Protein AF-A0AA89C3D1-F1 (afdb_monomer_lite)

Secondary structure (DSSP, 8-state):
-------------------------TT-HHHHHHHHHHHHHHHHHHHHHHHHHTS--PPEEEEET-SS--STTEEEEEEEEEEE--TT-TTS-SS-EEEESSPPPPTT-----STTS---EE-EE-SSSS-TT-TTEE-EEEEEEESS-S-----TT-SSPPTTPPP---EEEE---TT-SS----EEEETT-

Sequence (193 aa):
MSVVFLIILLVHEAATESRKEKRLLLNDPGYYESRISHLESLTRQLQLQQSVQRQNSGATFVHWGSASCSNQTAETVYSGFAAGGWYNYAGSGTNYLCLPRDPLFGNGSYAVSGSYVNYLYGVEYETNFFGDKSQDEDAPCAVCQSTAGASILMIPGRNACYKGWTEQYKGYLASSYYSQTAQNEYVCVEEKA

Foldseek 3Di:
DDDDDDDDDDDDPPPPPPPPPPPPPPPPVVVVVVVVVVVVVVVVVVVVVVVVLPPLLFAKDKAWQDQFQPDPQKHFPAKAFKKWADLQDQPTDQEIDGDGPDDDDDPPDDDDDDDPDGDMGFDAPCDCQLHVPRHRDTIMMTMIGGNPDNDDDDDPPDPDDDPPDDDSAAADWDDDDPPGNHHHDTDGHGNND

InterPro domains:
  IPR051077 Calcium-dependent Lectin [PTHR24024] (79-192)

Structure (mmCIF, N/CA/C/O backbone):
data_AF-A0AA89C3D1-F1
#
_entry.id   AF-A0AA89C3D1-F1
#
loop_
_atom_site.group_PDB
_atom_site.id
_atom_site.type_symbol
_atom_site.label_atom_id
_atom_site.label_alt_id
_atom_site.label_comp_id
_atom_site.label_asym_id
_atom_site.label_entity_id
_atom_site.label_seq_id
_atom_site.pdbx_PDB_ins_code
_atom_site.Cartn_x
_atom_site.Cartn_y
_atom_site.Cartn_z
_atom_site.occupancy
_atom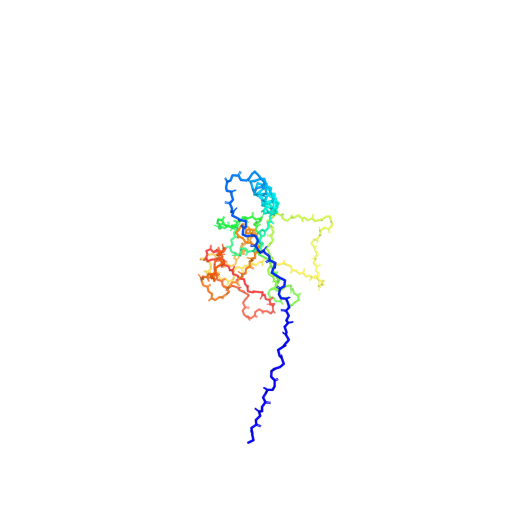_site.B_iso_or_equiv
_atom_site.auth_seq_id
_atom_site.auth_comp_id
_atom_site.auth_asym_id
_atom_site.auth_atom_id
_atom_site.pdbx_PDB_model_num
ATOM 1 N N . MET A 1 1 ? 26.719 -42.542 64.933 1.00 42.78 1 MET A N 1
ATOM 2 C CA . MET A 1 1 ? 27.050 -41.190 65.428 1.00 42.78 1 MET A CA 1
ATOM 3 C C . MET A 1 1 ? 25.736 -40.469 65.662 1.00 42.78 1 MET A C 1
ATOM 5 O O . MET A 1 1 ? 25.054 -40.144 64.701 1.00 42.78 1 MET A O 1
ATOM 9 N N . SER A 1 2 ? 25.329 -40.359 66.924 1.00 35.59 2 SER A N 1
ATOM 10 C CA . SER A 1 2 ? 24.097 -39.680 67.335 1.00 35.59 2 SER A CA 1
ATOM 11 C C . SER A 1 2 ? 24.339 -38.176 67.347 1.00 35.59 2 SER A C 1
ATOM 13 O O . SER A 1 2 ? 25.270 -37.721 68.008 1.00 35.59 2 SER A O 1
ATOM 15 N N . VAL A 1 3 ? 23.524 -37.411 66.623 1.00 40.84 3 VAL A N 1
ATOM 16 C CA . VAL A 1 3 ? 23.552 -35.945 66.668 1.00 40.84 3 VAL A CA 1
ATOM 17 C C . VAL A 1 3 ? 22.350 -35.490 67.485 1.00 40.84 3 VAL A C 1
ATOM 19 O O . VAL A 1 3 ? 21.204 -35.666 67.080 1.00 40.84 3 VAL A O 1
ATOM 22 N N . VAL A 1 4 ? 22.630 -34.961 68.674 1.00 43.03 4 VAL A N 1
ATOM 23 C CA . VAL A 1 4 ? 21.656 -34.330 69.567 1.00 43.03 4 VAL A CA 1
ATOM 24 C C . VAL A 1 4 ? 21.500 -32.880 69.118 1.00 43.03 4 VAL A C 1
ATOM 26 O O . VAL A 1 4 ? 22.458 -32.113 69.184 1.00 43.03 4 VAL A O 1
ATOM 29 N N . PHE A 1 5 ? 20.310 -32.493 68.663 1.00 39.69 5 PHE A N 1
ATOM 30 C CA . PHE A 1 5 ? 19.977 -31.086 68.446 1.00 39.69 5 PHE A CA 1
ATOM 31 C C . PHE A 1 5 ? 19.452 -30.493 69.758 1.00 39.69 5 PHE A C 1
ATOM 33 O O . PHE A 1 5 ? 18.362 -30.837 70.210 1.00 39.69 5 PHE A O 1
ATOM 40 N N . LEU A 1 6 ? 20.236 -29.606 70.380 1.00 40.69 6 LEU A N 1
ATOM 41 C CA . LEU A 1 6 ? 19.748 -28.726 71.442 1.00 40.69 6 LEU A CA 1
ATOM 42 C C . LEU A 1 6 ? 18.800 -27.690 70.820 1.00 40.69 6 LEU A C 1
ATOM 44 O O . LEU A 1 6 ? 19.240 -26.809 70.084 1.00 40.69 6 LEU A O 1
ATOM 48 N N . ILE A 1 7 ? 17.508 -27.780 71.131 1.00 46.81 7 ILE A N 1
ATOM 49 C CA . ILE A 1 7 ? 16.537 -26.724 70.832 1.00 46.81 7 ILE A CA 1
ATOM 50 C C . ILE A 1 7 ? 16.535 -25.757 72.018 1.00 46.81 7 ILE A C 1
ATOM 52 O O . ILE A 1 7 ? 16.029 -26.074 73.093 1.00 46.81 7 ILE A O 1
ATOM 56 N N . ILE A 1 8 ? 17.123 -24.576 71.827 1.00 52.06 8 ILE A N 1
ATOM 57 C CA . ILE A 1 8 ? 16.995 -23.451 72.756 1.00 52.06 8 ILE A CA 1
ATOM 58 C C . ILE A 1 8 ? 15.616 -22.825 72.512 1.00 52.06 8 ILE A C 1
ATOM 60 O O . ILE A 1 8 ? 15.374 -22.234 71.461 1.00 52.06 8 ILE A O 1
ATOM 64 N N . LEU A 1 9 ? 14.701 -22.977 73.470 1.00 39.62 9 LEU A N 1
ATOM 65 C CA . LEU A 1 9 ? 13.410 -22.288 73.469 1.00 39.62 9 LEU A CA 1
ATOM 66 C C . LEU A 1 9 ? 13.633 -20.801 73.783 1.00 39.62 9 LEU A C 1
ATOM 68 O O . LEU A 1 9 ? 13.768 -20.417 74.942 1.00 39.62 9 LEU A O 1
ATOM 72 N N . LEU A 1 10 ? 13.669 -19.963 72.747 1.00 45.62 10 LEU A N 1
ATOM 73 C CA . LEU A 1 10 ? 13.503 -18.517 72.890 1.00 45.62 10 LEU A CA 1
ATOM 74 C C . LEU A 1 10 ? 12.003 -18.216 72.966 1.00 45.62 10 LEU A C 1
ATOM 76 O O . LEU A 1 10 ? 11.289 -18.305 71.969 1.00 45.62 10 LEU A O 1
ATOM 80 N N . VAL A 1 11 ? 11.525 -17.872 74.161 1.00 46.88 11 VAL A N 1
ATOM 81 C CA . VAL A 1 11 ? 10.176 -17.335 74.361 1.00 46.88 11 VAL A CA 1
ATOM 82 C C . VAL A 1 11 ? 10.170 -15.906 73.815 1.00 46.88 11 VAL A C 1
ATOM 84 O O . VAL A 1 11 ? 10.715 -15.000 74.437 1.00 46.88 11 VAL A O 1
ATOM 87 N N . HIS A 1 12 ? 9.605 -15.710 72.624 1.00 42.00 12 HIS A N 1
ATOM 88 C CA . HIS A 1 12 ? 9.205 -14.387 72.151 1.00 42.00 12 HIS A CA 1
ATOM 89 C C . HIS A 1 12 ? 7.776 -14.136 72.635 1.00 42.00 12 HIS A C 1
ATOM 91 O O . HIS A 1 12 ? 6.861 -14.882 72.281 1.00 42.00 12 HIS A O 1
ATOM 97 N N . GLU A 1 13 ? 7.587 -13.097 73.448 1.00 45.22 13 GLU A N 1
ATOM 98 C CA . GLU A 1 13 ? 6.266 -12.537 73.724 1.00 45.22 13 GLU A CA 1
ATOM 99 C C . GLU A 1 13 ? 5.649 -12.085 72.399 1.00 45.22 13 GLU A C 1
ATOM 101 O O . GLU A 1 13 ? 6.030 -11.075 71.808 1.00 45.22 13 GLU A O 1
ATOM 106 N N . ALA A 1 14 ? 4.695 -12.870 71.904 1.00 43.56 14 ALA A N 1
ATOM 107 C CA . ALA A 1 14 ? 3.811 -12.432 70.846 1.00 43.56 14 ALA A CA 1
ATOM 108 C C . ALA A 1 14 ? 2.891 -11.359 71.437 1.00 43.56 14 ALA A C 1
ATOM 110 O O . ALA A 1 14 ? 1.912 -11.674 72.114 1.00 43.56 14 ALA A O 1
ATOM 111 N N . ALA A 1 15 ? 3.206 -10.087 71.187 1.00 46.50 15 ALA A N 1
ATOM 112 C CA . ALA A 1 15 ? 2.226 -9.022 71.316 1.00 46.50 15 ALA A CA 1
ATOM 113 C C . ALA A 1 15 ? 1.060 -9.368 70.380 1.00 46.50 15 ALA A C 1
ATOM 115 O O . ALA A 1 15 ? 1.184 -9.350 69.154 1.00 46.50 15 ALA A O 1
ATOM 116 N N . THR A 1 16 ? -0.064 -9.766 70.965 1.00 41.03 16 THR A N 1
ATOM 117 C CA . THR A 1 16 ? -1.308 -10.033 70.256 1.00 41.03 16 THR A CA 1
ATOM 118 C C . THR A 1 16 ? -1.862 -8.712 69.741 1.00 41.03 16 THR A C 1
ATOM 120 O O . THR A 1 16 ? -2.621 -8.017 70.414 1.00 41.03 16 THR A O 1
ATOM 123 N N . GLU A 1 17 ? -1.489 -8.347 68.515 1.00 49.31 17 GLU A N 1
ATOM 124 C CA . GLU A 1 17 ? -2.193 -7.308 67.779 1.00 49.31 17 GLU A CA 1
ATOM 125 C C . GLU A 1 17 ? -3.596 -7.842 67.470 1.00 49.31 17 GLU A C 1
ATOM 127 O O . GLU A 1 17 ? -3.804 -8.717 66.624 1.00 49.31 17 GLU A O 1
ATOM 132 N N . SER A 1 18 ? -4.571 -7.371 68.248 1.00 43.50 18 SER A N 1
ATOM 133 C CA . SER A 1 18 ? -5.985 -7.644 68.030 1.00 43.50 18 SER A CA 1
ATOM 134 C C . SER A 1 18 ? -6.362 -7.145 66.639 1.00 43.50 18 SER A C 1
ATOM 136 O O . SER A 1 18 ? -6.590 -5.953 66.414 1.00 43.50 18 SER A O 1
ATOM 138 N N . ARG A 1 19 ? -6.415 -8.070 65.678 1.00 54.50 19 ARG A N 1
ATOM 139 C CA . ARG A 1 19 ? -6.983 -7.835 64.356 1.00 54.50 19 ARG A CA 1
ATOM 140 C C . ARG A 1 19 ? -8.477 -7.598 64.567 1.00 54.50 19 ARG A C 1
ATOM 142 O O . ARG A 1 19 ? -9.260 -8.542 64.593 1.00 54.50 19 ARG A O 1
ATOM 149 N N . LYS A 1 20 ? -8.871 -6.337 64.777 1.00 48.03 20 LYS A N 1
ATOM 150 C CA . LYS A 1 20 ? -10.279 -5.927 64.773 1.00 48.03 20 LYS A CA 1
ATOM 151 C C . LYS A 1 20 ? -10.870 -6.353 63.434 1.00 48.03 20 LYS A C 1
ATOM 153 O O . LYS A 1 20 ? -10.656 -5.691 62.419 1.00 48.03 20 LYS A O 1
ATOM 158 N N . GLU A 1 21 ? -11.621 -7.447 63.435 1.00 57.34 21 GLU A N 1
ATOM 159 C CA . GLU A 1 21 ? -12.561 -7.741 62.368 1.00 57.34 21 GLU A CA 1
ATOM 160 C C . GLU A 1 21 ? -13.566 -6.590 62.341 1.00 57.34 21 GLU A C 1
ATOM 162 O O . GLU A 1 21 ? -14.492 -6.511 63.151 1.00 57.34 21 GLU A O 1
ATOM 167 N N . LYS A 1 22 ? -13.344 -5.634 61.435 1.00 59.69 22 LYS A N 1
ATOM 168 C CA . LYS A 1 22 ? -14.344 -4.626 61.107 1.00 59.69 22 LYS A CA 1
ATOM 169 C C . LYS A 1 22 ? -15.497 -5.379 60.452 1.00 59.69 22 LYS A C 1
ATOM 171 O O . LYS A 1 22 ? -15.470 -5.626 59.249 1.00 59.69 22 LYS A O 1
ATOM 176 N N . ARG A 1 23 ? -16.485 -5.795 61.251 1.00 58.41 23 ARG A N 1
ATOM 177 C CA . ARG A 1 23 ? -17.782 -6.232 60.729 1.00 58.41 23 ARG A CA 1
ATOM 178 C C . ARG A 1 23 ? -18.265 -5.117 59.811 1.00 58.41 23 ARG A C 1
ATOM 180 O O . ARG A 1 23 ? -18.391 -3.979 60.255 1.00 58.41 23 ARG A O 1
ATOM 187 N N . LEU A 1 24 ? -18.439 -5.437 58.533 1.00 56.22 24 LEU A N 1
ATOM 188 C CA . LEU A 1 24 ? -18.899 -4.500 57.520 1.00 56.22 24 LEU A CA 1
ATOM 189 C C . LEU A 1 24 ? -20.327 -4.090 57.894 1.00 56.22 24 LEU A C 1
ATOM 191 O O . LEU A 1 24 ? -21.287 -4.806 57.614 1.00 56.22 24 LEU A O 1
ATOM 195 N N . LEU A 1 25 ? -20.469 -2.985 58.616 1.00 59.34 25 LEU A N 1
ATOM 196 C CA . LEU A 1 25 ? -21.773 -2.428 58.918 1.00 59.34 25 LEU A CA 1
ATOM 197 C C . LEU A 1 25 ? -22.224 -1.709 57.650 1.00 59.34 25 LEU A C 1
ATOM 199 O O . LEU A 1 25 ? -21.783 -0.595 57.383 1.00 59.34 25 LEU A O 1
ATOM 203 N N . LEU A 1 26 ? -23.129 -2.324 56.882 1.00 61.53 26 LEU A N 1
ATOM 204 C CA . LEU A 1 26 ? -23.846 -1.671 55.774 1.00 61.53 26 LEU A CA 1
ATOM 205 C C . LEU A 1 26 ? -24.757 -0.519 56.262 1.00 61.53 26 LEU A C 1
ATOM 207 O O . LEU A 1 26 ? -25.758 -0.227 55.648 1.00 61.53 26 LEU A O 1
ATOM 211 N N . ASN A 1 27 ? -24.471 0.107 57.398 1.00 68.69 27 ASN A N 1
ATOM 212 C CA . ASN A 1 27 ? -25.141 1.303 57.903 1.00 68.69 27 ASN A CA 1
ATOM 213 C C . ASN A 1 27 ? -24.116 2.305 58.466 1.00 68.69 27 ASN A C 1
ATOM 215 O O . ASN A 1 27 ? -24.515 3.278 59.095 1.00 68.69 27 ASN A O 1
ATOM 219 N N . ASP A 1 28 ? -22.809 2.069 58.286 1.00 77.06 28 ASP A N 1
ATOM 220 C CA . ASP A 1 28 ? -21.759 3.011 58.679 1.00 77.06 28 ASP A CA 1
ATOM 221 C C . ASP A 1 28 ? -21.648 4.124 57.618 1.00 77.06 28 ASP A C 1
ATOM 223 O O . ASP A 1 28 ? -21.233 3.841 56.488 1.00 77.06 28 ASP A O 1
ATOM 227 N N . PRO A 1 29 ? -21.998 5.384 57.944 1.00 76.38 29 PRO A N 1
ATOM 228 C CA . PRO A 1 29 ? -21.914 6.501 57.004 1.00 76.38 29 PRO A CA 1
ATOM 229 C C . PRO A 1 29 ? -20.505 6.679 56.422 1.00 76.38 29 PRO A C 1
ATOM 231 O O . PRO A 1 29 ? -20.365 6.948 55.231 1.00 76.38 29 PRO A O 1
ATOM 234 N N . GLY A 1 30 ? -19.456 6.430 57.215 1.00 82.50 30 GLY A N 1
ATOM 235 C CA . GLY A 1 30 ? -18.067 6.565 56.769 1.00 82.50 30 GLY A CA 1
ATOM 236 C C . GLY A 1 30 ? -17.656 5.498 55.751 1.00 82.50 30 GLY A C 1
ATOM 237 O O . GLY A 1 30 ? -16.805 5.740 54.892 1.00 82.50 30 GLY A O 1
ATOM 238 N N . TYR A 1 31 ? -18.293 4.323 55.789 1.00 81.38 31 TYR A N 1
ATOM 239 C CA . TYR A 1 31 ? -18.094 3.290 54.774 1.00 81.38 31 TYR A CA 1
ATOM 240 C C . TYR A 1 31 ? -18.683 3.715 53.422 1.00 81.38 31 TYR A C 1
ATOM 242 O O . TYR A 1 31 ? -18.045 3.529 52.381 1.00 81.38 31 TYR A O 1
ATOM 250 N N . TYR A 1 32 ? -19.869 4.331 53.432 1.00 82.12 32 TYR A N 1
ATOM 251 C CA . TYR A 1 32 ? -20.510 4.850 52.224 1.00 82.12 32 TYR A CA 1
ATOM 252 C C . TYR A 1 32 ? -19.743 6.016 51.617 1.00 82.12 32 TYR A C 1
ATOM 254 O O . TYR A 1 32 ? -19.467 5.988 50.420 1.00 82.12 32 TYR A O 1
ATOM 262 N N . GLU A 1 33 ? -19.331 6.988 52.429 1.00 88.44 33 GLU A N 1
ATOM 263 C CA . GLU A 1 33 ? -18.517 8.122 51.980 1.00 88.44 33 GLU A CA 1
ATOM 264 C C . GLU A 1 33 ? -17.203 7.652 51.345 1.00 88.44 33 GLU A C 1
ATOM 266 O O . GLU A 1 33 ? -16.841 8.087 50.250 1.00 88.44 33 GLU A O 1
ATOM 271 N N . SER A 1 34 ? -16.528 6.683 51.971 1.00 88.94 34 SER A N 1
ATOM 272 C CA . SER A 1 34 ? -15.310 6.087 51.416 1.00 88.94 34 SER A CA 1
ATOM 273 C C . SER A 1 34 ? -15.565 5.377 50.080 1.00 88.94 34 SER A C 1
ATOM 275 O O . SER A 1 34 ? -14.785 5.529 49.136 1.00 88.94 34 SER A O 1
ATOM 277 N N . ARG A 1 35 ? -16.669 4.626 49.955 1.00 90.06 35 ARG A N 1
ATOM 278 C CA . ARG A 1 35 ? -17.022 3.927 48.710 1.00 90.06 35 ARG A CA 1
ATOM 279 C C . ARG A 1 35 ? -17.410 4.895 47.594 1.00 90.06 35 ARG A C 1
ATOM 281 O O . ARG A 1 35 ? -17.022 4.653 46.453 1.00 90.06 35 ARG A O 1
ATOM 288 N N . ILE A 1 36 ? -18.133 5.967 47.917 1.00 92.94 36 ILE A N 1
ATOM 289 C CA . ILE A 1 36 ? -18.518 7.028 46.979 1.00 92.94 36 ILE A CA 1
ATOM 290 C C . ILE A 1 36 ? -17.268 7.742 46.473 1.00 92.94 36 ILE A C 1
ATOM 292 O O . ILE A 1 36 ? -17.058 7.782 45.266 1.00 92.94 36 ILE A O 1
ATOM 296 N N . SER A 1 37 ? -16.379 8.177 47.369 1.00 94.56 37 SER A N 1
ATOM 297 C CA . SER A 1 37 ? -15.112 8.813 46.986 1.00 94.56 37 SER A CA 1
ATOM 298 C C . SER A 1 37 ? -14.258 7.904 46.089 1.00 94.56 37 SER A C 1
ATOM 300 O O . SER A 1 37 ? -13.689 8.346 45.087 1.00 94.56 37 SER A O 1
ATOM 302 N N . HIS A 1 38 ? -14.225 6.599 46.379 1.00 93.94 38 HIS A N 1
ATOM 303 C CA . HIS A 1 38 ? -13.542 5.634 45.522 1.00 93.94 38 HIS A CA 1
ATOM 304 C C . HIS A 1 38 ? -14.198 5.522 44.133 1.00 93.94 38 HIS A C 1
ATOM 306 O O . HIS A 1 38 ? -13.495 5.583 43.125 1.00 93.94 38 HIS A O 1
ATOM 312 N N . LEU A 1 39 ? -15.528 5.419 44.049 1.00 94.19 39 LEU A N 1
ATOM 313 C CA . LEU A 1 39 ? -16.255 5.372 42.773 1.00 94.19 39 LEU A CA 1
ATOM 314 C C . LEU A 1 39 ? -16.101 6.664 41.957 1.00 94.19 39 LEU A C 1
ATOM 316 O O . LEU A 1 39 ? -15.944 6.600 40.738 1.00 94.19 39 LEU A O 1
ATOM 320 N N . GLU A 1 40 ? -16.092 7.824 42.609 1.00 95.62 40 GLU A N 1
ATOM 321 C CA . GLU A 1 40 ? -15.828 9.118 41.973 1.00 95.62 40 GLU A CA 1
ATOM 322 C C . GLU A 1 40 ? -14.411 9.171 41.396 1.00 95.62 40 GLU A C 1
ATOM 324 O O . GLU A 1 40 ? -14.224 9.578 40.248 1.00 95.62 40 GLU A O 1
ATOM 329 N N . SER A 1 41 ? -13.409 8.696 42.142 1.00 94.94 41 SER A N 1
ATOM 330 C CA . SER A 1 41 ? -12.031 8.641 41.645 1.00 94.94 41 SER A CA 1
ATOM 331 C C . SER A 1 41 ? -11.866 7.678 40.462 1.00 94.94 41 SER A C 1
ATOM 333 O O . SER A 1 41 ? -11.224 8.045 39.477 1.00 94.94 41 SER A O 1
ATOM 335 N N . LEU A 1 42 ? -12.513 6.504 40.494 1.00 93.38 42 LEU A N 1
ATOM 336 C CA . LEU A 1 42 ? -12.567 5.576 39.359 1.00 93.38 42 LEU A CA 1
ATOM 337 C C . LEU A 1 42 ? -13.260 6.212 38.149 1.00 93.38 42 LEU A C 1
ATOM 339 O O . LEU A 1 42 ? -12.769 6.104 37.029 1.00 93.38 42 LEU A O 1
ATOM 343 N N . THR A 1 43 ? -14.364 6.931 38.365 1.00 92.75 43 THR A N 1
ATOM 344 C CA . THR A 1 43 ? -15.084 7.642 37.296 1.00 92.75 43 THR A CA 1
ATOM 345 C C . THR A 1 43 ? -14.197 8.706 36.658 1.00 92.75 43 THR A C 1
ATOM 347 O O . THR A 1 43 ? -14.115 8.792 35.433 1.00 92.75 43 THR A O 1
ATOM 350 N N . ARG A 1 44 ? -13.465 9.475 37.472 1.00 92.25 44 ARG A N 1
ATOM 351 C CA . ARG A 1 44 ? -12.511 10.477 36.989 1.00 92.25 44 ARG A CA 1
ATOM 352 C C . ARG A 1 44 ? -11.372 9.839 36.191 1.00 92.25 44 ARG A C 1
ATOM 354 O O . ARG A 1 44 ? -10.995 10.365 35.148 1.00 92.25 44 ARG A O 1
ATOM 361 N N . GLN A 1 45 ? -10.847 8.697 36.637 1.00 90.94 45 GLN A N 1
ATOM 362 C CA . GLN A 1 45 ? -9.830 7.940 35.898 1.00 90.94 45 GLN A CA 1
ATOM 363 C C . GLN A 1 45 ? -10.357 7.417 34.553 1.00 90.94 45 GLN A C 1
ATOM 365 O O . GLN A 1 45 ? -9.674 7.556 33.539 1.00 90.94 45 GLN A O 1
ATOM 370 N N . LEU A 1 46 ? -11.581 6.885 34.517 1.00 89.56 46 LEU A N 1
ATOM 371 C CA . LEU A 1 46 ? -12.223 6.410 33.286 1.00 89.56 46 LEU A CA 1
ATOM 372 C C . LEU A 1 46 ? -12.494 7.549 32.295 1.00 89.56 46 LEU A C 1
ATOM 374 O O . LEU A 1 46 ? -12.256 7.390 31.100 1.00 89.56 46 LEU A O 1
ATOM 378 N N . GLN A 1 47 ? -12.940 8.714 32.774 1.00 88.31 47 GLN A N 1
ATOM 379 C CA . GLN A 1 47 ? -13.125 9.904 31.935 1.00 88.31 47 GLN A CA 1
ATOM 380 C C . GLN A 1 47 ? -11.803 10.368 31.313 1.00 88.31 47 GLN A C 1
ATOM 382 O O . GLN A 1 47 ? -11.754 10.677 30.120 1.00 88.31 47 GLN A O 1
ATOM 387 N N . LEU A 1 48 ? -10.717 10.364 32.092 1.00 82.62 48 LEU A N 1
ATOM 388 C CA .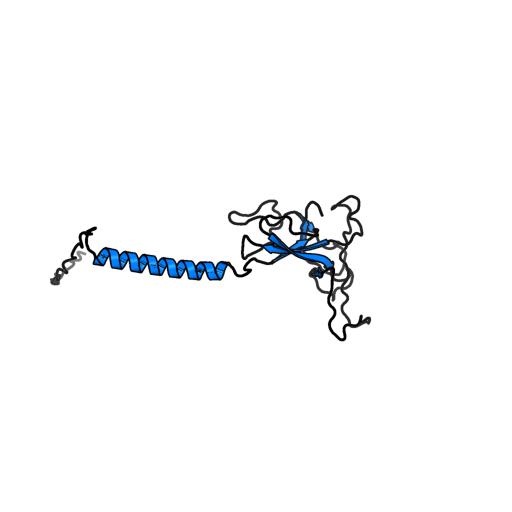 LEU A 1 48 ? -9.382 10.671 31.578 1.00 82.62 48 LEU A CA 1
ATOM 389 C C . LEU A 1 48 ? -8.934 9.635 30.533 1.00 82.62 48 LEU A C 1
ATOM 391 O O . LEU A 1 48 ? -8.448 10.032 29.476 1.00 82.62 48 LEU A O 1
ATOM 395 N N . GLN A 1 49 ? -9.180 8.337 30.744 1.00 78.25 49 GLN A N 1
ATOM 396 C CA . GLN A 1 49 ? -8.914 7.300 29.734 1.00 78.25 49 GLN A CA 1
ATOM 397 C C . GLN A 1 49 ? -9.722 7.496 28.441 1.00 78.25 49 GLN A C 1
ATOM 399 O O . GLN A 1 49 ? -9.169 7.367 27.349 1.00 78.25 49 GLN A O 1
ATOM 404 N N . GLN A 1 50 ? -11.007 7.848 28.531 1.00 67.19 50 GLN A N 1
ATOM 405 C CA . GLN A 1 50 ? -11.849 8.080 27.350 1.00 67.19 50 GLN A CA 1
ATOM 406 C C . GLN A 1 50 ? -11.426 9.318 26.551 1.00 67.19 50 GLN A C 1
ATOM 408 O O . GLN A 1 50 ? -11.523 9.316 25.325 1.00 67.19 50 GLN A O 1
ATOM 413 N N . SER A 1 51 ? -10.916 10.361 27.216 1.00 58.69 51 SER A N 1
ATOM 414 C CA . SER A 1 51 ? -10.407 11.555 26.528 1.00 58.69 51 SER A CA 1
ATOM 415 C C . SER A 1 51 ? -9.170 11.269 25.659 1.00 58.69 51 SER A C 1
ATOM 417 O O . SER A 1 51 ? -8.978 11.926 24.638 1.00 58.69 51 SER A O 1
ATOM 419 N N . VAL A 1 52 ? -8.389 10.235 26.000 1.00 58.62 52 VAL A N 1
ATOM 420 C CA . VAL A 1 52 ? -7.227 9.769 25.220 1.00 58.62 52 VAL A CA 1
ATOM 421 C C . VAL A 1 52 ? -7.648 8.895 24.027 1.00 58.62 52 VAL A C 1
ATOM 423 O O . VAL A 1 52 ? -7.004 8.942 22.984 1.00 58.62 52 VAL A O 1
ATOM 426 N N . GLN A 1 53 ? -8.761 8.155 24.119 1.00 55.25 53 GLN A N 1
ATOM 427 C CA . GLN A 1 53 ? -9.254 7.286 23.034 1.00 55.25 53 GLN A CA 1
ATOM 428 C C . GLN A 1 53 ? -9.858 8.030 21.828 1.00 55.25 53 GLN A C 1
ATOM 430 O O . GLN A 1 53 ? -9.996 7.433 20.766 1.00 55.25 53 GLN A O 1
ATOM 435 N N . ARG A 1 54 ? -10.208 9.320 21.951 1.00 52.28 54 ARG A N 1
ATOM 436 C CA . ARG A 1 54 ? -10.750 10.132 20.837 1.00 52.28 54 ARG A CA 1
ATOM 437 C C . ARG A 1 54 ? -9.696 10.818 19.962 1.00 52.28 54 ARG A C 1
ATOM 439 O O . ARG A 1 54 ? -10.050 11.595 19.080 1.00 52.28 54 ARG A O 1
ATOM 446 N N . GLN A 1 55 ? -8.414 10.576 20.200 1.00 57.94 55 GLN A N 1
ATOM 447 C CA . GLN A 1 55 ? -7.371 10.955 19.249 1.00 57.94 55 GLN A CA 1
ATOM 448 C C . GLN A 1 55 ? -7.300 9.862 18.177 1.00 57.94 55 GLN A C 1
ATOM 450 O O . GLN A 1 55 ? -7.350 8.685 18.534 1.00 57.94 55 GLN A O 1
ATOM 455 N N . ASN A 1 56 ? -7.202 10.248 16.898 1.00 60.25 56 ASN A N 1
ATOM 456 C CA . ASN A 1 56 ? -6.962 9.385 15.730 1.00 60.25 56 ASN A CA 1
ATOM 457 C C . ASN A 1 56 ? -5.738 8.472 15.966 1.00 60.25 56 ASN A C 1
ATOM 459 O O . ASN A 1 56 ? -4.626 8.765 15.540 1.00 60.25 56 ASN A O 1
ATOM 463 N N . SER A 1 57 ? -5.938 7.391 16.716 1.00 66.62 57 SER A N 1
ATOM 464 C CA . SER A 1 57 ? -4.899 6.510 17.275 1.00 66.62 57 SER A CA 1
ATOM 465 C C . SER A 1 57 ? -4.812 5.178 16.533 1.00 66.62 57 SER A C 1
ATOM 467 O O . SER A 1 57 ? -4.099 4.261 16.937 1.00 66.62 57 SER A O 1
ATOM 469 N N . GLY A 1 58 ? -5.537 5.101 15.422 1.00 83.50 58 GLY A N 1
ATOM 470 C CA . GLY A 1 58 ? -5.477 4.029 14.459 1.00 83.50 58 GLY A CA 1
ATOM 471 C C . GLY A 1 58 ? -4.138 3.941 13.761 1.00 83.50 58 GLY A C 1
ATOM 472 O O . GLY A 1 58 ? -3.609 4.967 13.329 1.00 83.50 58 GLY A O 1
ATOM 473 N N . ALA A 1 59 ? -3.618 2.728 13.590 1.00 92.31 59 ALA A N 1
ATOM 474 C CA . ALA A 1 59 ? -2.467 2.540 12.721 1.00 92.31 59 ALA A CA 1
ATOM 475 C C . ALA A 1 59 ? -2.859 2.730 11.250 1.00 92.31 59 ALA A C 1
ATOM 477 O O . ALA A 1 59 ? -3.944 2.335 10.813 1.00 92.31 59 ALA A O 1
ATOM 478 N N . THR A 1 60 ? -1.944 3.335 10.500 1.00 95.12 60 THR A N 1
ATOM 479 C CA . THR A 1 60 ? -2.099 3.584 9.069 1.00 95.12 60 THR A CA 1
ATOM 480 C C . THR A 1 60 ? -1.480 2.447 8.266 1.00 95.12 60 THR A C 1
ATOM 482 O O . THR A 1 60 ? -0.448 1.898 8.652 1.00 95.12 60 THR A O 1
ATOM 485 N N . PHE A 1 61 ? -2.088 2.106 7.136 1.00 95.94 61 PHE A N 1
ATOM 486 C CA . PHE A 1 61 ? -1.560 1.128 6.190 1.00 95.94 61 PHE A CA 1
ATOM 487 C C . PHE A 1 61 ? -1.933 1.488 4.755 1.00 95.94 61 PHE A C 1
ATOM 489 O O . PHE A 1 61 ? -2.815 2.315 4.529 1.00 95.94 61 PHE A O 1
ATOM 496 N N . VAL A 1 62 ? -1.263 0.863 3.789 1.00 97.56 62 VAL A N 1
ATOM 497 C CA . VAL A 1 62 ? -1.610 0.990 2.371 1.00 97.56 62 VAL A CA 1
ATOM 498 C C . VAL A 1 62 ? -2.396 -0.242 1.936 1.00 97.56 62 VAL A C 1
ATOM 500 O O . VAL A 1 62 ? -1.988 -1.382 2.178 1.00 97.56 62 VAL A O 1
ATOM 503 N N . HIS A 1 63 ? -3.537 0.000 1.307 1.00 97.31 63 HIS A N 1
ATOM 504 C CA . HIS A 1 63 ? -4.349 -0.988 0.618 1.00 97.31 63 HIS A CA 1
ATOM 505 C C . HIS A 1 63 ? -3.963 -0.955 -0.860 1.00 97.31 63 HIS A C 1
ATOM 507 O O . HIS A 1 63 ? -4.407 -0.086 -1.609 1.00 97.31 63 HIS A O 1
ATOM 513 N N . TRP A 1 64 ? -3.066 -1.857 -1.258 1.00 97.56 64 TRP A N 1
ATOM 514 C CA . TRP A 1 64 ? -2.593 -1.949 -2.639 1.00 97.56 64 TRP A CA 1
ATOM 515 C C . TRP A 1 64 ? -3.620 -2.668 -3.512 1.00 97.56 64 TRP A C 1
ATOM 517 O O . TRP A 1 64 ? -4.208 -3.661 -3.086 1.00 97.56 64 TRP A O 1
ATOM 527 N N . GLY A 1 65 ? -3.831 -2.178 -4.732 1.00 96.06 65 GLY A N 1
ATOM 528 C CA . GLY A 1 65 ? -4.854 -2.689 -5.642 1.00 96.06 65 GLY A CA 1
ATOM 529 C C . GLY A 1 65 ? -6.271 -2.240 -5.309 1.00 96.06 65 GLY A C 1
ATOM 530 O O . GLY A 1 65 ? -7.230 -2.858 -5.738 1.00 96.06 65 GLY A O 1
ATOM 531 N N . SER A 1 66 ? -6.441 -1.169 -4.536 1.00 95.56 66 SER A N 1
ATOM 532 C CA . SER A 1 66 ? -7.764 -0.601 -4.281 1.00 95.56 66 SER A CA 1
ATOM 533 C C . SER A 1 66 ? -7.696 0.914 -4.214 1.00 95.56 66 SER A C 1
ATOM 535 O O . SER A 1 66 ? -6.753 1.479 -3.672 1.00 95.56 66 SER A O 1
ATOM 537 N N . ALA A 1 67 ? -8.729 1.587 -4.719 1.00 95.56 67 ALA A N 1
ATOM 538 C CA . ALA A 1 67 ? -8.888 3.032 -4.575 1.00 95.56 67 ALA A CA 1
ATOM 539 C C . ALA A 1 67 ? -9.591 3.433 -3.262 1.00 95.56 67 ALA A C 1
ATOM 541 O O . ALA A 1 67 ? -9.825 4.620 -3.041 1.00 95.56 67 ALA A O 1
ATOM 542 N N . SER A 1 68 ? -9.957 2.480 -2.398 1.00 95.69 68 SER A N 1
ATOM 543 C CA . SER A 1 68 ? -10.644 2.757 -1.129 1.00 95.69 68 SER A CA 1
ATOM 544 C C . SER A 1 68 ? -10.426 1.668 -0.081 1.00 95.69 68 SER A C 1
ATOM 546 O O . SER A 1 68 ? -10.273 0.496 -0.415 1.00 95.69 68 SER A O 1
ATOM 548 N N . CYS A 1 69 ? -10.521 2.041 1.190 1.00 94.19 69 CYS A N 1
ATOM 549 C CA . CYS A 1 69 ? -10.545 1.111 2.314 1.00 94.19 69 CYS A CA 1
ATOM 550 C C . CYS A 1 69 ? -11.971 0.575 2.476 1.00 94.19 69 CYS A C 1
ATOM 552 O O . CYS A 1 69 ? -12.865 1.284 2.931 1.00 94.19 69 CYS A O 1
ATOM 554 N N . SER A 1 70 ? -12.208 -0.664 2.062 1.00 78.81 70 SER A N 1
ATOM 555 C CA . SER A 1 70 ? -13.544 -1.278 2.010 1.00 78.81 70 SER A CA 1
ATOM 556 C C . SER A 1 70 ? -13.961 -1.978 3.314 1.00 78.81 70 SER A C 1
ATOM 558 O O . SER A 1 70 ? -15.031 -2.586 3.385 1.00 78.81 70 SER A O 1
ATOM 560 N N . ASN A 1 71 ? -13.141 -1.886 4.363 1.00 81.25 71 ASN A N 1
ATOM 561 C CA . ASN A 1 71 ? -13.400 -2.512 5.656 1.00 81.25 71 ASN A CA 1
ATOM 562 C C . ASN A 1 71 ? -14.143 -1.564 6.607 1.00 81.25 71 ASN A C 1
ATOM 564 O O . ASN A 1 71 ? -13.791 -0.398 6.732 1.00 81.25 71 ASN A O 1
ATOM 568 N N . GLN A 1 72 ? -15.118 -2.084 7.356 1.00 84.19 72 GLN A N 1
ATOM 569 C CA . GLN A 1 72 ? -15.856 -1.327 8.378 1.00 84.19 72 GLN A CA 1
ATOM 570 C C . GLN A 1 72 ? -14.948 -0.771 9.486 1.00 84.19 72 GLN A C 1
ATOM 572 O O . GLN A 1 72 ? -15.323 0.176 10.172 1.00 84.19 72 GLN A O 1
ATOM 577 N N . THR A 1 73 ? -13.763 -1.361 9.674 1.00 89.62 73 THR A N 1
ATOM 578 C CA . THR A 1 73 ? -12.779 -0.927 10.670 1.00 89.62 73 THR A CA 1
ATOM 579 C C . THR A 1 73 ? -11.634 -0.099 10.092 1.00 89.62 73 THR A C 1
ATOM 581 O O . THR A 1 73 ? -10.581 -0.013 10.725 1.00 89.62 73 THR A O 1
ATOM 584 N N . ALA A 1 74 ? -11.778 0.453 8.887 1.00 93.56 74 ALA A N 1
ATOM 585 C CA . ALA A 1 74 ? -10.772 1.314 8.284 1.00 93.56 74 ALA A CA 1
ATOM 586 C C . ALA A 1 74 ? -11.416 2.445 7.483 1.00 93.56 74 ALA A C 1
ATOM 588 O O . ALA A 1 74 ? -12.340 2.226 6.708 1.00 93.56 74 ALA A O 1
ATOM 589 N N . GLU A 1 75 ? -10.884 3.651 7.633 1.00 93.88 75 GLU A N 1
ATOM 590 C CA . GLU A 1 75 ? -11.323 4.821 6.878 1.00 93.88 75 GLU A CA 1
ATOM 591 C C . GLU A 1 75 ? -10.265 5.211 5.846 1.00 93.88 75 GLU A C 1
ATOM 593 O O . GLU A 1 75 ? -9.061 5.110 6.099 1.00 93.88 75 GLU A O 1
ATOM 598 N N . THR A 1 76 ? -10.716 5.650 4.667 1.00 95.88 76 THR A N 1
ATOM 599 C CA . THR A 1 76 ? -9.813 6.122 3.608 1.00 95.88 76 THR A CA 1
ATOM 600 C C . THR A 1 76 ? -9.307 7.513 3.955 1.00 95.88 76 THR A C 1
ATOM 602 O O . THR A 1 76 ? -10.096 8.446 4.075 1.00 95.88 76 THR A O 1
ATOM 605 N N . VAL A 1 77 ? -7.988 7.649 4.084 1.00 96.06 77 VAL A N 1
ATOM 606 C CA . VAL A 1 77 ? -7.310 8.938 4.266 1.00 96.06 77 VAL A CA 1
ATOM 607 C C . VAL A 1 77 ? -7.150 9.624 2.912 1.00 96.06 77 VAL A C 1
ATOM 609 O O . VAL A 1 77 ? -7.540 10.777 2.759 1.00 96.06 77 VAL A O 1
ATOM 612 N N . TYR A 1 78 ? -6.602 8.910 1.926 1.00 97.50 78 TYR A N 1
ATOM 613 C CA . TYR A 1 78 ? -6.556 9.348 0.531 1.00 97.50 78 TYR A CA 1
ATOM 614 C C . TYR A 1 78 ? -6.426 8.161 -0.425 1.00 97.50 78 TYR A C 1
ATOM 616 O O . TYR A 1 78 ? -6.009 7.067 -0.035 1.00 97.50 78 TYR A O 1
ATOM 624 N N . SER A 1 79 ? -6.754 8.413 -1.689 1.00 98.06 79 SER A N 1
ATOM 625 C CA . SER A 1 79 ? -6.617 7.468 -2.798 1.00 98.06 79 SER A CA 1
ATOM 626 C C . SER A 1 79 ? -5.550 7.945 -3.775 1.00 98.06 79 SER A C 1
ATOM 628 O O . SER A 1 79 ? -5.304 9.146 -3.919 1.00 98.06 79 SER A O 1
ATOM 630 N N . GLY A 1 80 ? -4.941 7.002 -4.477 1.00 98.12 80 GLY A N 1
ATOM 631 C CA . GLY A 1 80 ? -3.741 7.251 -5.247 1.00 98.12 80 GLY A CA 1
ATOM 632 C C . GLY A 1 80 ? -3.433 6.181 -6.278 1.00 98.12 80 GLY A C 1
ATOM 633 O O . GLY A 1 80 ? -4.258 5.309 -6.568 1.00 98.12 80 GLY A O 1
ATOM 634 N N . PHE A 1 81 ? -2.216 6.278 -6.797 1.00 98.06 81 PHE A N 1
ATOM 635 C CA . PHE A 1 81 ? -1.583 5.263 -7.628 1.00 98.06 81 PHE A CA 1
ATOM 636 C C . PHE A 1 81 ? -0.236 4.880 -7.029 1.00 98.06 81 PHE A C 1
ATOM 638 O O . PHE A 1 81 ? 0.457 5.712 -6.430 1.00 98.06 81 PHE A O 1
ATOM 645 N N . ALA A 1 82 ? 0.103 3.603 -7.149 1.00 97.81 82 ALA A N 1
ATOM 646 C CA . ALA A 1 82 ? 1.383 3.098 -6.709 1.00 97.81 82 ALA A CA 1
ATOM 647 C C . ALA A 1 82 ? 2.502 3.658 -7.596 1.00 97.81 82 ALA A C 1
ATOM 649 O O . ALA A 1 82 ? 2.357 3.804 -8.809 1.00 97.81 82 ALA A O 1
ATOM 650 N N . ALA A 1 83 ? 3.628 3.975 -6.971 1.00 96.94 83 ALA A N 1
ATOM 651 C CA . ALA A 1 83 ? 4.813 4.479 -7.636 1.00 96.94 83 ALA A CA 1
ATOM 652 C C . ALA A 1 83 ? 6.072 3.820 -7.073 1.00 96.94 83 ALA A C 1
ATOM 654 O O . ALA A 1 83 ? 6.116 3.447 -5.900 1.00 96.94 83 ALA A O 1
ATOM 655 N N . GLY A 1 84 ? 7.103 3.697 -7.901 1.00 95.44 84 GLY A N 1
ATOM 656 C CA . GLY A 1 84 ? 8.348 3.022 -7.558 1.00 95.44 84 GLY A CA 1
ATOM 657 C C . GLY A 1 84 ? 9.506 3.411 -8.471 1.00 95.44 84 GLY A C 1
ATOM 658 O O . GLY A 1 84 ? 9.406 4.317 -9.302 1.00 95.44 84 GLY A O 1
ATOM 659 N N . GLY A 1 85 ? 10.642 2.745 -8.283 1.00 94.00 85 GLY A N 1
ATOM 660 C CA . GLY A 1 85 ? 11.800 2.900 -9.159 1.00 94.00 85 GLY A CA 1
ATOM 661 C C . GLY A 1 85 ? 11.595 2.235 -10.520 1.00 94.00 85 GLY A C 1
ATOM 662 O O . GLY A 1 85 ? 10.820 1.291 -10.654 1.00 94.00 85 GLY A O 1
ATOM 663 N N . TRP A 1 86 ? 12.345 2.685 -11.529 1.00 92.56 86 TRP A N 1
ATOM 664 C CA . TRP A 1 86 ? 12.406 1.961 -12.799 1.00 92.56 86 TRP A CA 1
ATOM 665 C C . TRP A 1 86 ? 13.032 0.590 -12.578 1.00 92.56 86 TRP A C 1
ATOM 667 O O . TRP A 1 86 ? 14.083 0.479 -11.944 1.00 92.56 86 TRP A O 1
ATOM 677 N N . TYR A 1 87 ? 12.446 -0.440 -13.173 1.00 91.38 87 TYR A N 1
ATOM 678 C CA . TYR A 1 87 ? 12.844 -1.827 -12.951 1.00 91.38 87 TYR A CA 1
ATOM 679 C C . TYR A 1 87 ? 14.307 -2.155 -13.308 1.00 91.38 87 TYR A C 1
ATOM 681 O O . TYR A 1 87 ? 14.836 -3.176 -12.872 1.00 91.38 87 TYR A O 1
ATOM 689 N N . ASN A 1 88 ? 14.980 -1.302 -14.089 1.00 92.38 88 ASN A N 1
ATOM 690 C CA . ASN A 1 88 ? 16.391 -1.463 -14.449 1.00 92.38 88 ASN A CA 1
ATOM 691 C C . ASN A 1 88 ? 17.358 -0.531 -13.689 1.00 92.38 88 ASN A C 1
ATOM 693 O O . ASN A 1 88 ? 18.564 -0.552 -13.951 1.00 92.38 88 ASN A O 1
ATOM 697 N N . TYR A 1 89 ? 16.866 0.308 -12.773 1.00 91.31 89 TYR A N 1
ATOM 698 C CA . TYR A 1 89 ? 17.676 1.279 -12.031 1.00 91.31 89 TYR A CA 1
ATOM 699 C C . TYR A 1 89 ? 17.953 0.802 -10.604 1.00 91.31 89 TYR A C 1
ATOM 701 O O . TYR A 1 89 ? 17.223 1.106 -9.666 1.00 91.31 89 TYR A O 1
ATOM 709 N N . ALA A 1 90 ? 19.083 0.117 -10.416 1.00 88.88 90 ALA A N 1
ATOM 710 C CA . ALA A 1 90 ? 19.500 -0.424 -9.117 1.00 88.88 90 ALA A CA 1
ATOM 711 C C . ALA A 1 90 ? 19.761 0.635 -8.018 1.00 88.88 90 ALA A C 1
ATOM 713 O O . ALA A 1 90 ? 19.916 0.276 -6.855 1.00 88.88 90 ALA A O 1
ATOM 714 N N . GLY A 1 91 ? 19.848 1.923 -8.377 1.00 87.81 91 GLY A N 1
ATOM 715 C CA . GLY A 1 91 ? 20.024 3.034 -7.433 1.00 87.81 91 GLY A CA 1
ATOM 716 C C . GLY A 1 91 ? 18.720 3.683 -6.948 1.00 87.81 91 GLY A C 1
ATOM 717 O O . GLY A 1 91 ? 18.778 4.589 -6.116 1.00 87.81 91 GLY A O 1
ATOM 718 N N . SER A 1 92 ? 17.562 3.276 -7.478 1.00 86.69 92 SER A N 1
ATOM 719 C CA . SER A 1 92 ? 16.257 3.782 -7.037 1.00 86.69 92 SER A CA 1
ATOM 720 C C . SER A 1 92 ? 15.832 3.175 -5.691 1.00 86.69 92 SER A C 1
ATOM 722 O O . SER A 1 92 ? 16.419 2.204 -5.216 1.00 86.69 92 SER A O 1
ATOM 724 N N . GLY A 1 93 ? 14.827 3.777 -5.046 1.00 88.88 93 GLY A N 1
ATOM 725 C CA . GLY A 1 93 ? 14.242 3.219 -3.823 1.00 88.88 93 GLY A CA 1
ATOM 726 C C . GLY A 1 93 ? 13.597 1.856 -4.083 1.00 88.88 93 GLY A C 1
ATOM 727 O O . GLY A 1 93 ? 13.097 1.614 -5.178 1.00 88.88 93 GLY A O 1
ATOM 728 N N . THR A 1 94 ? 13.612 0.981 -3.076 1.00 91.75 94 THR A N 1
ATOM 729 C CA . THR A 1 94 ? 13.093 -0.396 -3.178 1.00 91.75 94 THR A CA 1
ATOM 730 C C . THR A 1 94 ? 11.658 -0.546 -2.675 1.00 91.75 94 THR A C 1
ATOM 732 O O . THR A 1 94 ? 11.110 -1.644 -2.680 1.00 91.75 94 THR A O 1
ATOM 735 N N . ASN A 1 95 ? 11.076 0.521 -2.138 1.00 94.12 95 ASN A N 1
ATOM 736 C CA . ASN A 1 95 ? 9.717 0.529 -1.624 1.00 94.12 95 ASN A CA 1
ATOM 737 C C . ASN A 1 95 ? 8.767 1.167 -2.637 1.00 94.12 95 ASN A C 1
ATOM 739 O O . ASN A 1 95 ? 9.153 2.057 -3.399 1.00 94.12 95 ASN A O 1
ATOM 743 N N . TYR A 1 96 ? 7.508 0.766 -2.568 1.00 96.81 96 TYR A N 1
ATOM 744 C CA . TYR A 1 96 ? 6.430 1.428 -3.269 1.00 96.81 96 TYR A CA 1
ATOM 745 C C . TYR A 1 96 ? 5.917 2.614 -2.450 1.00 96.81 96 TYR A C 1
ATOM 747 O O . TYR A 1 96 ? 5.949 2.636 -1.216 1.00 96.81 96 TYR A O 1
ATOM 755 N N . LEU A 1 97 ? 5.444 3.634 -3.153 1.00 97.25 97 LEU A N 1
ATOM 756 C CA . LEU A 1 97 ? 4.783 4.803 -2.589 1.00 97.25 97 LEU A CA 1
ATOM 757 C C . LEU A 1 97 ? 3.352 4.848 -3.106 1.00 97.25 97 LEU A C 1
ATOM 759 O O . LEU A 1 97 ? 3.119 4.593 -4.281 1.00 97.25 97 LEU A O 1
ATOM 763 N N . CYS A 1 98 ? 2.400 5.205 -2.248 1.00 98.31 98 CYS A N 1
ATOM 764 C CA . CYS A 1 98 ? 1.056 5.539 -2.699 1.00 98.31 98 CYS A CA 1
ATOM 765 C C . CYS A 1 98 ? 0.992 7.046 -2.944 1.00 98.31 98 CYS A C 1
ATOM 767 O O . CYS A 1 98 ? 0.986 7.823 -1.992 1.00 98.31 98 CYS A O 1
ATOM 769 N N . LEU A 1 99 ? 1.017 7.475 -4.204 1.00 97.50 99 LEU A N 1
ATOM 770 C CA . LEU A 1 99 ? 0.992 8.897 -4.535 1.00 97.50 99 LEU A CA 1
ATOM 771 C C . LEU A 1 99 ? -0.451 9.396 -4.627 1.00 97.50 99 LEU A C 1
ATOM 773 O O . LEU A 1 99 ? -1.256 8.761 -5.311 1.00 97.50 99 LEU A O 1
ATOM 777 N N . PRO A 1 100 ? -0.798 10.524 -3.982 1.00 97.19 100 PRO A N 1
ATOM 778 C CA . PRO A 1 100 ? -2.139 11.085 -4.070 1.00 97.19 100 PRO A CA 1
ATOM 779 C C . PRO A 1 100 ? -2.448 11.534 -5.503 1.00 97.19 100 PRO A C 1
ATOM 781 O O . PRO A 1 100 ? -1.561 11.966 -6.242 1.00 97.19 100 PRO A O 1
ATOM 784 N N . ARG A 1 101 ? -3.725 11.463 -5.889 1.00 95.19 101 ARG A N 1
ATOM 785 C CA . ARG A 1 101 ? -4.195 11.903 -7.218 1.00 95.19 101 ARG A CA 1
ATOM 786 C C . ARG A 1 101 ? -4.124 13.420 -7.416 1.00 95.19 101 ARG A C 1
ATOM 788 O O . ARG A 1 101 ? -4.158 13.895 -8.546 1.00 95.19 101 ARG A O 1
ATOM 795 N N . ASP A 1 102 ? -4.040 14.165 -6.325 1.00 94.12 102 ASP A N 1
ATOM 796 C CA . ASP A 1 102 ? -4.049 15.620 -6.241 1.00 94.12 102 ASP A CA 1
ATOM 797 C C . ASP A 1 102 ? -2.754 16.149 -5.589 1.00 94.12 102 ASP A C 1
ATOM 799 O O . ASP A 1 102 ? -2.777 16.717 -4.494 1.00 94.12 102 ASP A O 1
ATOM 803 N N . PRO A 1 103 ? -1.586 15.969 -6.234 1.00 91.19 103 PRO A N 1
ATOM 804 C CA . PRO A 1 103 ? -0.319 16.401 -5.663 1.00 91.19 103 PRO A CA 1
ATOM 805 C C . PRO A 1 103 ? -0.267 17.925 -5.496 1.00 91.19 103 PRO A C 1
ATOM 807 O O . PRO A 1 103 ? -0.590 18.690 -6.408 1.00 91.19 103 PRO A O 1
ATOM 810 N N . LEU A 1 104 ? 0.218 18.369 -4.337 1.00 91.06 104 LEU A N 1
ATOM 811 C CA . LEU A 1 104 ? 0.568 19.765 -4.094 1.00 91.06 104 LEU A CA 1
ATOM 812 C C . LEU A 1 104 ? 2.069 19.954 -4.287 1.00 91.06 104 LEU A C 1
ATOM 814 O O . LEU A 1 104 ? 2.885 19.303 -3.634 1.00 91.06 104 LEU A O 1
ATOM 818 N N . PHE A 1 105 ? 2.433 20.887 -5.158 1.00 86.69 105 PHE A N 1
ATOM 819 C CA . PHE A 1 105 ? 3.823 21.223 -5.431 1.00 86.69 105 PHE A CA 1
ATOM 820 C C . PHE A 1 105 ? 4.230 22.464 -4.636 1.00 86.69 105 PHE A C 1
ATOM 822 O O . PHE A 1 105 ? 3.547 23.488 -4.663 1.00 86.69 105 PHE A O 1
ATOM 829 N N . GLY A 1 106 ? 5.353 22.384 -3.920 1.00 83.75 106 GLY A N 1
ATOM 830 C CA . GLY A 1 106 ? 5.922 23.534 -3.218 1.00 83.75 106 GLY A CA 1
ATOM 831 C C . GLY A 1 106 ? 6.468 24.589 -4.187 1.00 83.75 106 GLY A C 1
ATOM 832 O O . GLY A 1 106 ? 6.784 24.287 -5.342 1.00 83.75 106 GLY A O 1
ATOM 833 N N . ASN A 1 107 ? 6.636 25.827 -3.716 1.00 84.38 107 ASN A N 1
ATOM 834 C CA . ASN A 1 107 ? 7.301 26.872 -4.499 1.00 84.38 107 ASN A CA 1
ATOM 835 C C . ASN A 1 107 ? 8.708 26.421 -4.916 1.00 84.38 107 ASN A C 1
ATOM 837 O O . ASN A 1 107 ? 9.495 25.983 -4.080 1.00 84.38 107 ASN A O 1
ATOM 841 N N . GLY A 1 108 ? 9.024 26.552 -6.206 1.00 76.19 108 GLY A N 1
ATOM 842 C CA . GLY A 1 108 ? 10.293 26.071 -6.756 1.00 76.19 108 GLY A CA 1
ATOM 843 C C . GLY A 1 108 ? 10.316 24.571 -7.061 1.00 76.19 108 GLY A C 1
ATOM 844 O O . GLY A 1 108 ? 11.395 24.027 -7.263 1.00 76.19 108 GLY A O 1
ATOM 845 N N . SER A 1 109 ? 9.161 23.902 -7.124 1.00 77.94 109 SER A N 1
ATOM 846 C CA . SER A 1 109 ? 9.070 22.565 -7.717 1.00 77.94 109 SER A CA 1
ATOM 847 C C . SER A 1 109 ? 9.173 22.684 -9.235 1.00 77.94 109 SER A C 1
ATOM 849 O O . SER A 1 109 ? 8.295 23.247 -9.884 1.00 77.94 109 SER A O 1
ATOM 851 N N . TYR A 1 110 ? 10.249 22.159 -9.803 1.00 73.88 110 TYR A N 1
ATOM 852 C CA . TYR A 1 110 ? 10.420 22.005 -11.241 1.00 73.88 110 TYR A CA 1
ATOM 853 C C . TYR A 1 110 ? 10.810 20.559 -11.525 1.00 73.88 110 TYR A C 1
ATOM 855 O O . TYR A 1 110 ? 11.538 19.940 -10.749 1.00 73.88 110 TYR A O 1
ATOM 863 N N . ALA A 1 111 ? 10.309 20.011 -12.631 1.00 73.94 111 ALA A N 1
ATOM 864 C CA . ALA A 1 111 ? 10.760 18.712 -13.102 1.00 73.94 111 ALA A CA 1
ATOM 865 C C . ALA A 1 111 ? 12.253 18.818 -13.443 1.00 73.94 111 ALA A C 1
ATOM 867 O O . ALA A 1 111 ? 12.643 19.595 -14.316 1.00 73.94 111 ALA A O 1
ATOM 868 N N . VAL A 1 112 ? 13.085 18.062 -12.729 1.00 77.31 112 VAL A N 1
ATOM 869 C CA . VAL A 1 112 ? 14.519 17.965 -13.008 1.00 77.31 112 VAL A CA 1
ATOM 870 C C . VAL A 1 112 ? 14.749 16.688 -13.797 1.00 77.31 112 VAL A C 1
ATOM 872 O O . VAL A 1 112 ? 14.350 15.614 -13.356 1.00 77.31 112 VAL A O 1
ATOM 875 N N . SER A 1 113 ? 15.410 16.794 -14.946 1.00 78.88 113 SER A N 1
ATOM 876 C CA . SER A 1 113 ? 15.951 15.635 -15.653 1.00 78.88 113 SER A CA 1
ATOM 877 C C . SER A 1 113 ? 17.471 15.747 -15.731 1.00 78.88 113 SER A C 1
ATOM 879 O O . SER A 1 113 ? 18.031 16.843 -15.806 1.00 78.88 113 SER A O 1
ATOM 881 N N . GLY A 1 114 ? 18.158 14.611 -15.653 1.00 82.81 114 GLY A N 1
ATOM 882 C CA . GLY A 1 114 ? 19.614 14.566 -15.708 1.00 82.81 114 GLY A CA 1
ATOM 883 C C . GLY A 1 114 ? 20.206 13.245 -15.229 1.00 82.81 114 GLY A C 1
ATOM 884 O O . GLY A 1 114 ? 19.512 12.362 -14.732 1.00 82.81 114 GLY A O 1
ATOM 885 N N . SER A 1 115 ? 21.522 13.110 -15.368 1.00 80.31 115 SER A N 1
ATOM 886 C CA . SER A 1 115 ? 22.240 11.862 -15.067 1.00 80.31 115 SER A CA 1
ATOM 887 C C . SER A 1 115 ? 22.485 11.610 -13.574 1.00 80.31 115 SER A C 1
ATOM 889 O O . SER A 1 115 ? 22.999 10.556 -13.217 1.00 80.31 115 SER A O 1
ATOM 891 N N . TYR A 1 116 ? 22.148 12.567 -12.705 1.00 85.56 116 TYR A N 1
ATOM 892 C CA . TYR A 1 116 ? 22.448 12.528 -11.267 1.00 85.56 116 TYR A CA 1
ATOM 893 C C . TYR A 1 116 ? 21.204 12.742 -10.391 1.00 85.56 116 TYR A C 1
ATOM 895 O O . TYR A 1 116 ? 21.317 13.214 -9.262 1.00 85.56 116 TYR A O 1
ATOM 903 N N . VAL A 1 117 ? 20.016 12.431 -10.917 1.00 87.06 117 VAL A N 1
ATOM 904 C CA . VAL A 1 117 ? 18.747 12.509 -10.178 1.00 87.06 117 VAL A CA 1
ATOM 905 C C . VAL A 1 117 ? 18.127 11.126 -10.020 1.00 87.06 117 VAL A C 1
ATOM 907 O O . VAL A 1 117 ? 18.427 10.210 -10.786 1.00 87.06 117 VAL A O 1
ATOM 910 N N . ASN A 1 118 ? 17.259 10.980 -9.021 1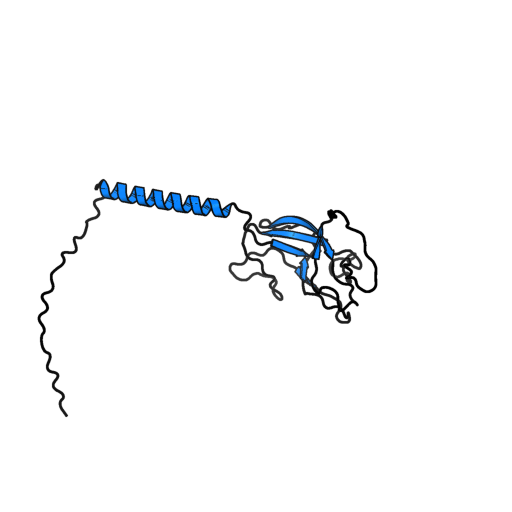.00 86.94 118 ASN A N 1
ATOM 911 C CA . ASN A 1 118 ? 16.406 9.806 -8.887 1.00 86.94 118 ASN A CA 1
ATOM 912 C C . ASN A 1 118 ? 15.089 10.056 -9.629 1.00 86.94 118 ASN A C 1
ATOM 914 O O . ASN A 1 118 ? 14.576 11.176 -9.624 1.00 86.94 118 ASN A O 1
ATOM 918 N N . TYR A 1 119 ? 14.558 9.010 -10.246 1.00 89.19 119 TYR A N 1
ATOM 919 C CA . TYR A 1 119 ? 13.298 9.040 -10.968 1.00 89.19 119 TYR A CA 1
ATOM 920 C C . TYR A 1 119 ? 12.285 8.158 -10.248 1.00 89.19 119 TYR A C 1
ATOM 922 O O . TYR A 1 119 ? 12.611 7.057 -9.800 1.00 89.19 119 TYR A O 1
ATOM 930 N N . LEU A 1 120 ? 11.058 8.656 -10.170 1.00 91.19 120 LEU A N 1
ATOM 931 C CA . LEU A 1 120 ? 9.914 7.945 -9.627 1.00 91.19 120 LEU A CA 1
ATOM 932 C C . LEU A 1 120 ? 8.926 7.706 -10.770 1.00 91.19 120 LEU A C 1
ATOM 934 O O . LEU A 1 120 ? 8.592 8.643 -11.494 1.00 91.19 120 LEU A O 1
ATOM 938 N N . TYR A 1 121 ? 8.498 6.460 -10.934 1.00 93.19 121 TYR A N 1
ATOM 939 C CA . TYR A 1 121 ? 7.632 6.000 -12.017 1.00 93.19 121 TYR A CA 1
ATOM 940 C C . TYR A 1 121 ? 6.335 5.431 -11.455 1.00 93.19 121 TYR A C 1
ATOM 942 O O . TYR A 1 121 ? 6.303 5.006 -10.300 1.00 93.19 121 TYR A O 1
ATOM 950 N N . GLY A 1 122 ? 5.284 5.415 -12.275 1.00 95.25 122 GLY A N 1
ATOM 951 C CA . GLY A 1 122 ? 4.078 4.644 -11.984 1.00 95.25 122 GLY A CA 1
ATOM 952 C C . GLY A 1 122 ? 4.400 3.153 -11.897 1.00 95.25 122 GLY A C 1
ATOM 953 O O . GLY A 1 122 ? 5.337 2.670 -12.535 1.00 95.25 122 GLY A O 1
ATOM 954 N N . VAL A 1 123 ? 3.664 2.447 -11.046 1.00 95.75 123 VAL A N 1
ATOM 955 C CA . VAL A 1 123 ? 3.705 0.987 -10.966 1.00 95.75 123 VAL A CA 1
ATOM 956 C C . VAL A 1 123 ? 2.531 0.450 -11.753 1.00 95.75 123 VAL A C 1
ATOM 958 O O . VAL A 1 123 ? 1.391 0.820 -11.481 1.00 95.75 123 VAL A O 1
ATOM 961 N N . GLU A 1 124 ? 2.819 -0.468 -12.661 1.00 94.75 124 GLU A N 1
ATOM 962 C CA . GLU A 1 124 ? 1.824 -1.118 -13.501 1.00 94.75 124 GLU A CA 1
ATOM 963 C C . GLU A 1 124 ? 1.700 -2.598 -13.129 1.00 94.75 124 GLU A C 1
ATOM 965 O O . GLU A 1 124 ? 2.630 -3.231 -12.608 1.00 94.75 124 GLU A O 1
ATOM 970 N N . TYR A 1 125 ? 0.531 -3.167 -13.395 1.00 95.06 125 TYR A N 1
ATOM 971 C CA . TYR A 1 125 ? 0.349 -4.608 -13.370 1.00 95.06 125 TYR A CA 1
ATOM 972 C C . TYR A 1 125 ? 0.922 -5.227 -14.642 1.00 95.06 125 TYR A C 1
ATOM 974 O O . TYR A 1 125 ? 0.344 -5.152 -15.715 1.00 95.06 125 TYR A O 1
ATOM 982 N N . GLU A 1 126 ? 2.015 -5.962 -14.505 1.00 93.31 126 GLU A N 1
ATOM 983 C CA . GLU A 1 126 ? 2.648 -6.692 -15.616 1.00 93.31 126 GLU A CA 1
ATOM 984 C C . GLU A 1 126 ? 2.043 -8.096 -15.812 1.00 93.31 126 GLU A C 1
ATOM 986 O O . GLU A 1 126 ? 2.725 -9.066 -16.155 1.00 93.31 126 GLU A O 1
ATOM 991 N N . THR A 1 127 ? 0.761 -8.243 -15.474 1.00 91.56 127 THR A N 1
ATOM 992 C CA . THR A 1 127 ? 0.023 -9.503 -15.585 1.00 91.56 127 THR A CA 1
ATOM 993 C C . THR A 1 127 ? -1.480 -9.258 -15.696 1.00 91.56 127 THR A C 1
ATOM 995 O O . THR A 1 127 ? -2.004 -8.294 -15.143 1.00 91.56 127 THR A O 1
ATOM 998 N N . ASN A 1 128 ? -2.202 -10.189 -16.326 1.00 92.25 128 ASN A N 1
ATOM 999 C CA . ASN A 1 128 ? -3.667 -10.271 -16.317 1.00 92.25 128 ASN A CA 1
ATOM 1000 C C . ASN A 1 128 ? -4.238 -11.045 -15.107 1.00 92.25 128 ASN A C 1
ATOM 1002 O O . ASN A 1 128 ? -5.415 -11.398 -15.084 1.00 92.25 128 ASN A O 1
ATOM 1006 N N . PHE A 1 129 ? -3.407 -11.366 -14.112 1.00 92.62 129 PHE A N 1
ATOM 1007 C CA . PHE A 1 129 ? -3.823 -12.138 -12.941 1.00 92.62 129 PHE A CA 1
ATOM 1008 C C . PHE A 1 129 ? -4.877 -11.422 -12.078 1.00 92.62 129 PHE A C 1
ATOM 1010 O O . PHE A 1 129 ? -5.735 -12.085 -11.496 1.00 92.62 129 PHE A O 1
ATOM 1017 N N . PHE A 1 130 ? -4.826 -10.089 -12.007 1.00 89.31 130 PHE A N 1
ATOM 1018 C CA . PHE A 1 130 ? -5.768 -9.278 -11.226 1.00 89.31 130 PHE A CA 1
ATOM 1019 C C . PHE A 1 130 ? -7.049 -8.941 -12.009 1.00 89.31 130 PHE A C 1
ATOM 1021 O O . PHE A 1 130 ? -8.080 -8.638 -11.425 1.00 89.31 130 PHE A O 1
ATOM 1028 N N . GLY A 1 131 ? -7.041 -9.129 -13.328 1.00 88.06 131 GLY A N 1
ATOM 1029 C CA . GLY A 1 131 ? -8.224 -9.091 -14.175 1.00 88.06 131 GLY A CA 1
ATOM 1030 C C . GLY A 1 131 ? -7.845 -9.160 -15.650 1.00 88.06 131 GLY A C 1
ATOM 1031 O O . GLY A 1 131 ? -6.713 -8.870 -16.028 1.00 88.06 131 GLY A O 1
ATOM 1032 N N . ASP A 1 132 ? -8.808 -9.475 -16.519 1.00 85.88 132 ASP A N 1
ATOM 1033 C CA . ASP A 1 132 ? -8.560 -9.628 -17.967 1.00 85.88 132 ASP A CA 1
ATOM 1034 C C . ASP A 1 132 ? -7.929 -8.389 -18.625 1.00 85.88 132 ASP A C 1
ATOM 1036 O O . ASP A 1 132 ? -7.345 -8.485 -19.703 1.00 85.88 132 ASP A O 1
ATOM 1040 N N . LYS A 1 133 ? -8.064 -7.225 -17.984 1.00 85.75 133 LYS A N 1
ATOM 1041 C CA . LYS A 1 133 ? -7.524 -5.945 -18.438 1.00 85.75 133 LYS A CA 1
ATOM 1042 C C . LYS A 1 133 ? -6.487 -5.352 -17.493 1.00 85.75 133 LYS A C 1
ATOM 1044 O O . LYS A 1 133 ? -6.210 -4.181 -17.639 1.00 85.75 133 LYS A O 1
ATOM 1049 N N . SER A 1 134 ? -5.957 -6.097 -16.522 1.00 89.69 134 SER A N 1
ATOM 1050 C CA . SER A 1 134 ? -4.984 -5.513 -15.594 1.00 89.69 134 SER A CA 1
ATOM 1051 C C . SER A 1 134 ? -3.615 -5.303 -16.235 1.00 89.69 134 SER A C 1
ATOM 1053 O O . SER A 1 134 ? -2.906 -4.419 -15.798 1.00 89.69 134 SER A O 1
ATOM 1055 N N . GLN A 1 135 ? -3.238 -6.067 -17.265 1.00 93.56 135 GLN A N 1
ATOM 1056 C CA . GLN A 1 135 ? -1.940 -5.904 -17.930 1.00 93.56 135 GLN A CA 1
ATOM 1057 C C . GLN A 1 135 ? -1.719 -4.449 -18.386 1.00 93.56 135 GLN A C 1
ATOM 1059 O O . GLN A 1 135 ? -2.566 -3.902 -19.088 1.00 93.56 135 GLN A O 1
ATOM 1064 N N . ASP A 1 136 ? -0.569 -3.883 -18.023 1.00 94.00 136 ASP A N 1
ATOM 1065 C CA . ASP A 1 136 ? -0.122 -2.515 -18.322 1.00 94.00 136 ASP A CA 1
ATOM 1066 C C . ASP A 1 136 ? -0.993 -1.407 -17.683 1.00 94.00 136 ASP A C 1
ATOM 1068 O O . ASP A 1 136 ? -0.866 -0.234 -18.031 1.00 94.00 136 ASP A O 1
ATOM 1072 N N . GLU A 1 137 ? -1.886 -1.745 -16.746 1.00 95.00 137 GLU A N 1
ATOM 1073 C CA . GLU A 1 137 ? -2.687 -0.754 -16.019 1.00 95.00 137 GLU A CA 1
ATOM 1074 C C . GLU A 1 137 ? -1.974 -0.267 -14.756 1.00 95.00 137 GLU A C 1
ATOM 1076 O O . GLU A 1 137 ? -1.389 -1.054 -14.003 1.00 95.00 137 GLU A O 1
ATOM 1081 N N . ASP A 1 138 ? -2.113 1.032 -14.480 1.00 95.88 138 ASP A N 1
ATOM 1082 C CA . ASP A 1 138 ? -1.629 1.666 -13.255 1.00 95.88 138 ASP A CA 1
ATOM 1083 C C . ASP A 1 138 ? -2.250 1.007 -12.014 1.00 95.88 138 ASP A C 1
ATOM 1085 O O . ASP A 1 138 ? -3.473 0.955 -11.847 1.00 95.88 138 ASP A O 1
ATOM 1089 N N . ALA A 1 139 ? -1.410 0.568 -11.079 1.00 96.31 139 ALA A N 1
ATOM 1090 C CA . ALA A 1 139 ? -1.863 -0.080 -9.858 1.00 96.31 139 ALA A CA 1
ATOM 1091 C C . ALA A 1 139 ? -2.466 0.952 -8.880 1.00 96.31 139 ALA A C 1
ATOM 1093 O O . ALA A 1 139 ? -1.749 1.826 -8.371 1.00 96.31 139 ALA A O 1
ATOM 1094 N N . PRO A 1 140 ? -3.772 0.877 -8.551 1.00 96.94 140 PRO A N 1
ATOM 1095 C CA . PRO A 1 140 ? -4.385 1.799 -7.607 1.00 96.94 140 PRO A CA 1
ATOM 1096 C C . PRO A 1 140 ? -3.918 1.512 -6.178 1.00 96.94 140 PRO A C 1
ATOM 1098 O O . PRO A 1 140 ? -3.558 0.389 -5.815 1.00 96.94 140 PRO A O 1
ATOM 1101 N N . CYS A 1 141 ? -3.970 2.529 -5.328 1.00 98.12 141 CYS A N 1
ATOM 1102 C CA . CYS A 1 141 ? -3.719 2.371 -3.902 1.00 98.12 141 CYS A CA 1
ATOM 1103 C C . CYS A 1 141 ? -4.594 3.313 -3.075 1.00 98.12 141 CYS A C 1
ATOM 1105 O O . CYS A 1 141 ? -5.039 4.366 -3.542 1.00 98.12 141 CYS A O 1
ATOM 1107 N N . ALA A 1 142 ? -4.814 2.944 -1.818 1.00 98.12 142 ALA A N 1
ATOM 1108 C CA . ALA A 1 142 ? -5.449 3.799 -0.831 1.00 98.12 142 ALA A CA 1
ATOM 1109 C C . ALA A 1 142 ? -4.672 3.743 0.478 1.00 98.12 142 ALA A C 1
ATOM 1111 O O . ALA A 1 142 ? -4.252 2.675 0.922 1.00 98.12 142 ALA A O 1
ATOM 1112 N N . VAL A 1 143 ? -4.494 4.895 1.115 1.00 97.69 143 VAL A N 1
ATOM 1113 C CA . VAL A 1 143 ? -3.968 4.956 2.477 1.00 97.69 143 VAL A CA 1
ATOM 1114 C C . VAL A 1 143 ? -5.131 4.939 3.449 1.00 97.69 143 VAL A C 1
ATOM 1116 O O . VAL A 1 143 ? -6.038 5.767 3.373 1.00 97.69 143 VAL A O 1
ATOM 1119 N N . CYS A 1 144 ? -5.083 3.985 4.368 1.00 96.62 144 CYS A N 1
ATOM 1120 C CA . CYS A 1 144 ? -6.155 3.648 5.284 1.00 96.62 144 CYS A CA 1
ATOM 1121 C C . CYS A 1 144 ? -5.738 3.900 6.722 1.00 96.62 144 CYS A C 1
ATOM 1123 O O . CYS A 1 144 ? -4.623 3.553 7.107 1.00 96.62 144 CYS A O 1
ATOM 1125 N N . GLN A 1 145 ? -6.650 4.422 7.535 1.00 94.81 145 GLN A N 1
ATOM 1126 C CA . GLN A 1 145 ? -6.489 4.496 8.982 1.00 94.81 145 GLN A CA 1
ATOM 1127 C C . GLN A 1 145 ? -7.419 3.488 9.655 1.00 94.81 145 GLN A C 1
ATOM 1129 O O . GLN A 1 145 ? -8.635 3.552 9.487 1.00 94.81 145 GLN A O 1
ATOM 1134 N N . SER A 1 146 ? -6.856 2.553 10.424 1.00 92.56 146 SER A N 1
ATOM 1135 C CA . SER A 1 146 ? -7.656 1.561 11.145 1.00 92.56 146 SER A CA 1
ATOM 1136 C C . SER A 1 146 ? 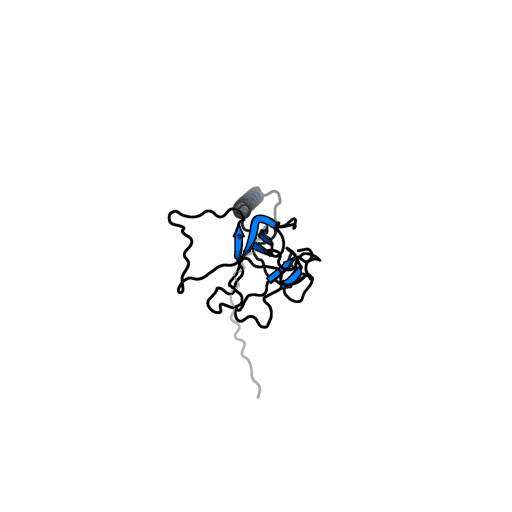-8.360 2.177 12.349 1.00 92.56 146 SER A C 1
ATOM 1138 O O . SER A 1 146 ? -7.735 2.834 13.166 1.00 92.56 146 SER A O 1
ATOM 1140 N N . THR A 1 147 ? -9.644 1.912 12.535 1.00 87.94 147 THR A N 1
ATOM 1141 C CA . THR A 1 147 ? -10.388 2.318 13.738 1.00 87.94 147 THR A CA 1
ATOM 1142 C C . THR A 1 147 ? -10.419 1.225 14.810 1.00 87.94 147 THR A C 1
ATOM 1144 O O . THR A 1 147 ? -10.807 1.487 15.947 1.00 87.94 147 THR A O 1
ATOM 1147 N N . ALA A 1 148 ? -9.985 0.002 14.480 1.00 80.12 148 ALA A N 1
ATOM 1148 C CA . ALA A 1 148 ? -10.023 -1.151 15.383 1.00 80.12 148 ALA A CA 1
ATOM 1149 C C . ALA A 1 148 ? -8.718 -1.402 16.153 1.00 80.12 148 ALA A C 1
ATOM 1151 O O . ALA A 1 148 ? -8.735 -2.133 17.145 1.00 80.12 148 ALA A O 1
ATOM 1152 N N . GLY A 1 149 ? -7.587 -0.838 15.722 1.00 81.75 149 GLY A N 1
ATOM 1153 C CA . GLY A 1 149 ? -6.306 -1.119 16.359 1.00 81.75 149 GLY A CA 1
ATOM 1154 C C . GLY A 1 149 ? -5.197 -0.127 16.029 1.00 81.75 149 GLY A C 1
ATOM 1155 O O . GLY A 1 149 ? -5.172 0.505 14.976 1.00 81.75 149 GLY A O 1
ATOM 1156 N N . ALA A 1 150 ? -4.235 -0.043 16.946 1.00 87.88 150 ALA A N 1
ATOM 1157 C CA . ALA A 1 150 ? -3.049 0.806 16.836 1.00 87.88 150 ALA A CA 1
ATOM 1158 C C . ALA A 1 150 ? -1.833 0.070 16.238 1.00 87.88 150 ALA A C 1
ATOM 1160 O O . ALA A 1 150 ? -0.704 0.549 16.323 1.00 87.88 150 ALA A O 1
ATOM 1161 N N . SER A 1 151 ? -2.014 -1.126 15.672 1.00 91.62 151 SER A N 1
ATOM 1162 C CA . SER A 1 151 ? -0.924 -1.912 15.080 1.00 91.62 151 SER A CA 1
ATOM 1163 C C . SER A 1 151 ? -1.404 -2.662 13.849 1.00 91.62 151 SER A C 1
ATOM 1165 O O . SER A 1 151 ? -2.400 -3.379 13.923 1.00 91.62 151 SER A O 1
ATOM 1167 N N . ILE A 1 152 ? -0.678 -2.512 12.739 1.00 92.38 152 ILE A N 1
ATOM 1168 C CA . ILE A 1 152 ? -0.917 -3.236 11.486 1.00 92.38 152 ILE A CA 1
ATOM 1169 C C . ILE A 1 152 ? 0.287 -4.123 11.169 1.00 92.38 152 ILE A C 1
ATOM 1171 O O . ILE A 1 152 ? 1.428 -3.773 11.468 1.00 92.38 152 ILE A O 1
ATOM 1175 N N . LEU A 1 153 ? 0.019 -5.279 10.565 1.00 94.12 153 LEU A N 1
ATOM 1176 C CA . LEU A 1 153 ? 1.018 -6.242 10.125 1.00 94.12 153 LEU A CA 1
ATOM 1177 C C . LEU A 1 153 ? 0.493 -6.962 8.869 1.00 94.12 153 LEU A C 1
ATOM 1179 O O . LEU A 1 153 ? -0.681 -7.328 8.815 1.00 94.12 153 LEU A O 1
ATOM 1183 N N . MET A 1 154 ? 1.359 -7.190 7.882 1.00 95.19 154 MET A N 1
ATOM 1184 C CA . MET A 1 154 ? 1.081 -8.072 6.742 1.00 95.19 154 MET A CA 1
ATOM 1185 C C . MET A 1 154 ? 1.520 -9.499 7.098 1.00 95.19 154 MET A C 1
ATOM 1187 O O . MET A 1 154 ? 2.668 -9.708 7.485 1.00 95.19 154 MET A O 1
ATOM 1191 N N . ILE A 1 155 ? 0.611 -10.476 7.008 1.00 97.12 155 ILE A N 1
ATOM 1192 C CA . ILE A 1 155 ? 0.887 -11.889 7.325 1.00 97.12 155 ILE A CA 1
ATOM 1193 C C . ILE A 1 155 ? 0.985 -12.677 6.006 1.00 97.12 155 ILE A C 1
ATOM 1195 O O . ILE A 1 155 ? -0.045 -13.131 5.505 1.00 97.12 155 ILE A O 1
ATOM 1199 N N . PRO A 1 156 ? 2.185 -12.878 5.430 1.00 96.31 156 PRO A N 1
ATOM 1200 C CA . PRO A 1 156 ? 2.318 -13.625 4.186 1.00 96.31 156 PRO A CA 1
ATOM 1201 C C . PRO A 1 156 ? 2.095 -15.125 4.424 1.00 96.31 156 PRO A C 1
ATOM 1203 O O . PRO A 1 156 ? 2.395 -15.660 5.494 1.00 96.31 156 PRO A O 1
ATOM 1206 N N . GLY A 1 157 ? 1.574 -15.824 3.412 1.00 96.06 157 GLY A N 1
ATOM 1207 C CA . GLY A 1 157 ? 1.385 -17.280 3.451 1.00 96.06 157 GLY A CA 1
ATOM 1208 C C . GLY A 1 157 ? 0.176 -17.762 4.262 1.00 96.06 157 GLY A C 1
ATOM 1209 O O . GLY A 1 157 ? 0.061 -18.959 4.523 1.00 96.06 157 GLY A O 1
ATOM 1210 N N . ARG A 1 158 ? -0.735 -16.866 4.665 1.00 95.94 158 ARG A N 1
ATOM 1211 C CA . ARG A 1 158 ? -2.012 -17.225 5.300 1.00 95.94 158 ARG A CA 1
ATOM 1212 C C . ARG A 1 158 ? -3.161 -16.457 4.664 1.00 95.94 158 ARG A C 1
ATOM 1214 O O . ARG A 1 158 ? -3.016 -15.297 4.311 1.00 95.94 158 ARG A O 1
ATOM 1221 N N . ASN A 1 159 ? -4.321 -17.097 4.606 1.00 93.81 159 ASN A N 1
ATOM 1222 C CA . ASN A 1 159 ? -5.592 -16.487 4.212 1.00 93.81 159 ASN A CA 1
ATOM 1223 C C . ASN A 1 159 ? -6.485 -16.159 5.426 1.00 93.81 159 ASN A C 1
ATOM 1225 O O . ASN A 1 159 ? -7.700 -16.066 5.287 1.00 93.81 159 ASN A O 1
ATOM 1229 N N . ALA A 1 160 ? -5.893 -16.088 6.624 1.00 94.75 160 ALA A N 1
ATOM 1230 C CA . ALA A 1 160 ? -6.590 -15.792 7.869 1.00 94.75 160 ALA A CA 1
ATOM 1231 C C . ALA A 1 160 ? -5.639 -15.201 8.919 1.00 94.75 160 ALA A C 1
ATOM 1233 O O . ALA A 1 160 ? -4.469 -15.596 9.035 1.00 94.75 160 ALA A O 1
ATOM 1234 N N . CYS A 1 161 ? -6.171 -14.308 9.751 1.00 94.56 161 CYS A N 1
ATOM 1235 C CA . CYS A 1 161 ? -5.457 -13.701 10.868 1.00 94.56 161 CYS A CA 1
ATOM 1236 C C . CYS A 1 161 ? -5.146 -14.697 12.004 1.00 94.56 161 CYS A C 1
ATOM 1238 O O . CYS A 1 161 ? -5.760 -15.759 12.144 1.00 94.56 161 CYS A O 1
ATOM 1240 N N . TYR A 1 162 ? -4.157 -14.364 12.838 1.00 96.56 162 TYR A N 1
ATOM 1241 C CA . TYR A 1 162 ? -3.969 -15.033 14.128 1.00 96.56 162 TYR A CA 1
ATOM 1242 C C . TYR A 1 162 ? -5.035 -14.571 15.130 1.00 96.56 162 TYR A C 1
ATOM 1244 O O . TYR A 1 162 ? -5.646 -13.516 14.970 1.00 96.56 162 TYR A O 1
ATOM 1252 N N . LYS A 1 163 ? -5.249 -15.346 16.199 1.00 95.94 163 LYS A N 1
ATOM 1253 C CA . LYS A 1 163 ? -6.185 -14.962 17.264 1.00 95.94 163 LYS A CA 1
ATOM 1254 C C . LYS A 1 163 ? -5.822 -13.577 17.821 1.00 95.94 163 LYS A C 1
ATOM 1256 O O . LYS A 1 163 ? -4.670 -13.346 18.176 1.00 95.94 163 LYS A O 1
ATOM 1261 N N . GLY A 1 164 ? -6.817 -12.696 17.929 1.00 92.00 164 GLY A N 1
ATOM 1262 C CA . GLY A 1 164 ? -6.648 -11.324 18.424 1.00 92.00 164 GLY A CA 1
ATOM 1263 C C . GLY A 1 164 ? -6.286 -10.294 17.350 1.00 92.00 164 GLY A C 1
ATOM 1264 O O . GLY A 1 164 ? -6.224 -9.113 17.670 1.00 92.00 164 GLY A O 1
ATOM 1265 N N . TRP A 1 165 ? -6.087 -10.717 16.099 1.00 93.12 165 TRP A N 1
ATOM 1266 C CA . TRP A 1 165 ? -5.895 -9.824 14.959 1.00 93.12 165 TRP A CA 1
ATOM 1267 C C . TRP A 1 165 ? -7.172 -9.729 14.127 1.00 93.12 165 TRP A C 1
ATOM 1269 O O . TRP A 1 165 ? -7.836 -10.739 13.884 1.00 93.12 165 TRP A O 1
ATOM 1279 N N . THR A 1 166 ? -7.481 -8.518 13.672 1.00 91.88 166 THR A N 1
ATOM 1280 C CA . THR A 1 166 ? -8.623 -8.230 12.800 1.00 91.88 166 THR A CA 1
ATOM 1281 C C . THR A 1 166 ? -8.127 -8.039 11.376 1.00 91.88 166 THR A C 1
ATOM 1283 O O . THR A 1 166 ? -7.271 -7.186 11.131 1.00 91.88 166 THR A O 1
ATOM 1286 N N . GLU A 1 167 ? -8.672 -8.809 10.437 1.00 93.44 167 GLU A N 1
ATOM 1287 C CA . GLU A 1 167 ? -8.358 -8.664 9.015 1.00 93.44 167 GLU A CA 1
ATOM 1288 C C . GLU A 1 167 ? -8.756 -7.264 8.539 1.00 93.44 167 GLU A C 1
ATOM 1290 O O . GLU A 1 167 ? -9.896 -6.849 8.742 1.00 93.44 167 GLU A O 1
ATOM 1295 N N . GLN A 1 168 ? -7.808 -6.532 7.945 1.00 93.81 168 GLN A N 1
ATOM 1296 C CA . GLN A 1 168 ? -8.083 -5.245 7.298 1.00 93.81 168 GLN A CA 1
ATOM 1297 C C . GLN A 1 168 ? -8.413 -5.448 5.816 1.00 93.81 168 GLN A C 1
ATOM 1299 O O . GLN A 1 168 ? -9.424 -4.939 5.346 1.00 93.81 168 GLN A O 1
ATOM 1304 N N . TYR A 1 169 ? -7.605 -6.240 5.115 1.00 94.44 169 TYR A N 1
ATOM 1305 C CA . TYR A 1 169 ? -7.887 -6.776 3.786 1.00 94.44 169 TYR A CA 1
ATOM 1306 C C . TYR A 1 169 ? -7.026 -8.026 3.560 1.00 94.44 169 TYR A C 1
ATOM 1308 O O . TYR A 1 169 ? -6.153 -8.343 4.378 1.00 94.44 169 TYR A O 1
ATOM 1316 N N . LYS A 1 170 ? -7.272 -8.732 2.459 1.00 95.00 170 LYS A N 1
ATOM 1317 C CA . LYS A 1 170 ? -6.518 -9.914 2.037 1.00 95.00 170 LYS A CA 1
ATOM 1318 C C . LYS A 1 170 ? -6.272 -9.860 0.537 1.00 95.00 170 LYS A C 1
ATOM 1320 O O . LYS A 1 170 ? -6.944 -9.130 -0.184 1.00 95.00 170 LYS A O 1
ATOM 1325 N N . GLY A 1 171 ? -5.321 -10.653 0.071 1.00 95.56 171 GLY A N 1
ATOM 1326 C CA . GLY A 1 171 ? -4.955 -10.621 -1.329 1.00 95.56 171 GLY A CA 1
ATOM 1327 C C . GLY A 1 171 ? -3.776 -11.514 -1.663 1.00 95.56 171 GLY A C 1
ATOM 1328 O O . GLY A 1 171 ? -3.484 -12.482 -0.954 1.00 95.56 171 GLY A O 1
ATOM 1329 N N . TYR A 1 172 ? -3.104 -11.172 -2.752 1.00 95.94 172 TYR A N 1
ATOM 1330 C CA . TYR A 1 172 ? -1.982 -11.917 -3.296 1.00 95.94 172 TYR A CA 1
ATOM 1331 C C . TYR A 1 172 ? -0.672 -11.176 -3.062 1.00 95.94 172 TYR A C 1
ATOM 1333 O O . TYR A 1 172 ? -0.612 -9.948 -3.105 1.00 95.94 172 TYR A O 1
ATOM 1341 N N . LEU A 1 173 ? 0.393 -11.934 -2.806 1.00 96.06 173 LEU A N 1
ATOM 1342 C CA . LEU A 1 173 ? 1.724 -11.364 -2.663 1.00 96.06 173 LEU A CA 1
ATOM 1343 C C . LEU A 1 173 ? 2.268 -11.028 -4.055 1.00 96.06 173 LEU A C 1
ATOM 1345 O O . LEU A 1 173 ? 2.452 -11.930 -4.871 1.00 96.06 173 LEU A O 1
ATOM 1349 N N . ALA A 1 174 ? 2.530 -9.752 -4.306 1.00 95.19 174 ALA A N 1
ATOM 1350 C CA . ALA A 1 174 ? 3.075 -9.261 -5.562 1.00 95.19 174 ALA A CA 1
ATOM 1351 C C . ALA A 1 174 ? 4.425 -8.574 -5.339 1.00 95.19 174 ALA A C 1
ATOM 1353 O O . ALA A 1 174 ? 4.702 -8.020 -4.272 1.00 95.19 174 ALA A O 1
ATOM 1354 N N . SER A 1 175 ? 5.268 -8.638 -6.364 1.00 94.75 175 SER A N 1
ATOM 1355 C CA . SER A 1 175 ? 6.527 -7.908 -6.464 1.00 94.75 175 SER A CA 1
ATOM 1356 C C . SER A 1 175 ? 6.936 -7.837 -7.939 1.00 94.75 175 SER A C 1
ATOM 1358 O O . SER A 1 175 ? 6.181 -8.224 -8.831 1.00 94.75 175 SER A O 1
ATOM 1360 N N . SER A 1 176 ? 8.139 -7.341 -8.184 1.00 92.44 176 SER A N 1
ATOM 1361 C CA . SER A 1 176 ? 8.741 -7.212 -9.507 1.00 92.44 176 SER A CA 1
ATOM 1362 C C . SER A 1 176 ? 9.045 -8.545 -10.182 1.00 92.44 176 SER A C 1
ATOM 1364 O O . SER A 1 176 ? 9.200 -9.584 -9.537 1.00 92.44 176 SER A O 1
ATOM 1366 N N . TYR A 1 177 ? 9.177 -8.496 -11.507 1.00 91.88 177 TYR A N 1
ATOM 1367 C CA . TYR A 1 177 ? 9.564 -9.650 -12.308 1.00 91.88 177 TYR A CA 1
ATOM 1368 C C . TYR A 1 177 ? 10.979 -10.118 -11.936 1.00 91.88 177 TYR A C 1
ATOM 1370 O O . TYR A 1 177 ? 11.905 -9.316 -11.832 1.00 91.88 177 TYR A O 1
ATOM 1378 N N . TYR A 1 178 ? 11.163 -11.429 -11.761 1.00 90.50 178 TYR A N 1
ATOM 1379 C CA . TYR A 1 178 ? 12.358 -12.014 -11.134 1.00 90.50 178 TYR A CA 1
ATOM 1380 C C . TYR A 1 178 ? 13.693 -11.695 -11.830 1.00 90.50 178 TYR A C 1
ATOM 1382 O O . TYR A 1 178 ? 14.747 -11.887 -11.227 1.00 90.50 178 TYR A O 1
ATOM 1390 N N . SER A 1 179 ? 13.678 -11.274 -13.100 1.00 92.88 179 SER A N 1
ATOM 1391 C CA . SER A 1 179 ? 14.892 -10.934 -13.850 1.00 92.88 179 SER A CA 1
ATOM 1392 C C . SER A 1 179 ? 15.156 -9.428 -13.957 1.00 92.88 179 SER A C 1
ATOM 1394 O O . SER A 1 179 ? 16.074 -9.033 -14.677 1.00 92.88 179 SER A O 1
ATOM 1396 N N . GLN A 1 180 ? 14.342 -8.586 -13.318 1.00 92.25 180 GLN A N 1
ATOM 1397 C CA . GLN A 1 180 ? 14.580 -7.145 -13.233 1.00 92.25 180 GLN A CA 1
ATOM 1398 C C . GLN A 1 180 ? 15.748 -6.863 -12.277 1.00 92.25 180 GLN A C 1
ATOM 1400 O O . GLN A 1 180 ? 15.977 -7.604 -11.320 1.00 92.25 180 GLN A O 1
ATOM 1405 N N . THR A 1 181 ? 16.540 -5.825 -12.563 1.00 92.69 181 THR A N 1
ATOM 1406 C CA . THR A 1 181 ? 17.761 -5.538 -11.788 1.00 92.69 181 THR A CA 1
ATOM 1407 C C . THR A 1 181 ? 17.494 -4.675 -10.561 1.00 92.69 181 THR A C 1
ATOM 1409 O O . THR A 1 181 ? 18.231 -4.772 -9.577 1.00 92.69 181 THR A O 1
ATOM 1412 N N . ALA A 1 182 ? 16.461 -3.832 -10.603 1.00 91.31 182 ALA A N 1
ATOM 1413 C CA . ALA A 1 182 ? 15.989 -3.107 -9.437 1.00 91.31 182 ALA A CA 1
ATOM 1414 C C . ALA A 1 182 ? 15.277 -4.070 -8.483 1.00 91.31 182 ALA A C 1
ATOM 1416 O O . ALA A 1 182 ? 14.494 -4.926 -8.893 1.00 91.31 182 ALA A O 1
ATOM 1417 N N . GLN A 1 183 ? 15.565 -3.920 -7.195 1.00 90.38 183 GLN A N 1
ATOM 1418 C CA . GLN A 1 183 ? 14.902 -4.680 -6.145 1.00 90.38 183 GLN A CA 1
ATOM 1419 C C . GLN A 1 183 ? 13.666 -3.919 -5.694 1.00 90.38 183 GLN A C 1
ATOM 1421 O O . GLN A 1 183 ? 13.734 -2.709 -5.495 1.00 90.38 183 GLN 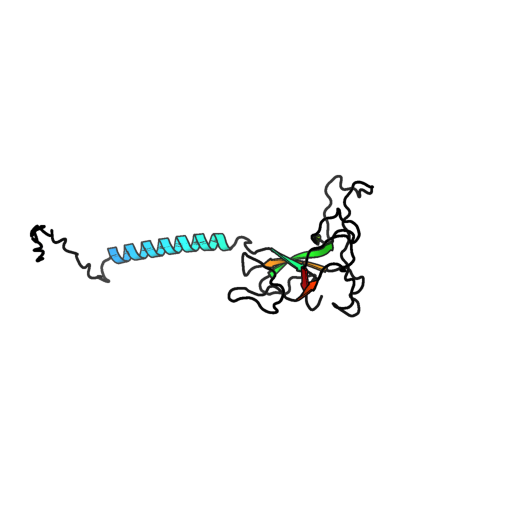A O 1
ATOM 1426 N N . ASN A 1 184 ? 12.575 -4.640 -5.469 1.00 91.81 184 ASN A N 1
ATOM 1427 C CA . ASN A 1 184 ? 11.360 -4.080 -4.905 1.00 91.81 184 ASN A CA 1
ATOM 1428 C C . ASN A 1 184 ? 10.858 -4.945 -3.752 1.00 91.81 184 ASN A C 1
ATOM 1430 O O . ASN A 1 184 ? 11.180 -6.131 -3.645 1.00 91.81 184 ASN A O 1
ATOM 1434 N N . GLU A 1 185 ? 10.090 -4.332 -2.862 1.00 94.38 185 GLU A N 1
ATOM 1435 C CA . GLU A 1 185 ? 9.464 -5.026 -1.748 1.00 94.38 185 GLU A CA 1
ATOM 1436 C C . GLU A 1 185 ? 8.361 -5.995 -2.207 1.00 94.38 185 GLU A C 1
ATOM 1438 O O . GLU A 1 185 ? 7.941 -6.020 -3.368 1.00 94.38 185 GLU A O 1
ATOM 1443 N N . TYR A 1 186 ? 7.891 -6.815 -1.268 1.00 96.31 186 TYR A N 1
ATOM 1444 C CA . TYR A 1 186 ? 6.707 -7.644 -1.457 1.00 96.31 186 TYR A CA 1
ATOM 1445 C C . TYR A 1 186 ? 5.504 -6.953 -0.828 1.00 96.31 186 TYR A C 1
ATOM 1447 O O . TYR A 1 186 ? 5.514 -6.662 0.370 1.00 96.31 186 TYR A O 1
ATOM 1455 N N . VAL A 1 187 ? 4.447 -6.757 -1.610 1.00 97.06 187 VAL A N 1
ATOM 1456 C CA . VAL A 1 187 ? 3.201 -6.132 -1.153 1.00 97.06 187 VAL A CA 1
ATOM 1457 C C . VAL A 1 187 ? 2.024 -7.088 -1.276 1.00 97.06 187 VAL A C 1
ATOM 1459 O O . VAL A 1 187 ? 1.995 -7.959 -2.141 1.00 97.06 187 VAL A O 1
ATOM 1462 N N . CYS A 1 188 ? 1.044 -6.936 -0.386 1.00 96.94 188 CYS A N 1
ATOM 1463 C CA . CYS A 1 188 ? -0.237 -7.625 -0.491 1.00 96.94 188 CYS A CA 1
ATOM 1464 C C . CYS A 1 188 ? -1.156 -6.792 -1.385 1.00 96.94 188 CYS A C 1
ATOM 1466 O O . CYS A 1 188 ? -1.539 -5.695 -0.994 1.00 96.94 188 CYS A O 1
ATOM 1468 N N . VAL A 1 189 ? -1.496 -7.299 -2.565 1.00 96.50 189 VAL A N 1
ATOM 1469 C CA . VAL A 1 189 ? -2.419 -6.662 -3.513 1.00 96.50 189 VAL A CA 1
ATOM 1470 C C . VAL A 1 189 ? -3.790 -7.304 -3.365 1.00 96.50 189 VAL A C 1
ATOM 1472 O O . VAL A 1 189 ? -3.874 -8.529 -3.361 1.00 96.50 189 VAL A O 1
ATOM 1475 N N . GLU A 1 190 ? -4.836 -6.490 -3.228 1.00 94.62 190 GLU A N 1
ATOM 1476 C CA . GLU A 1 190 ? -6.238 -6.908 -3.087 1.00 94.62 190 GLU A CA 1
ATOM 1477 C C . GLU A 1 190 ? -6.634 -8.040 -4.056 1.00 94.62 190 GLU A C 1
ATOM 1479 O O . GLU A 1 190 ? -6.208 -8.079 -5.209 1.00 94.62 190 GLU A O 1
ATOM 1484 N N . GLU A 1 191 ? -7.462 -8.985 -3.594 1.00 90.25 191 GLU A N 1
ATOM 1485 C CA . GLU A 1 191 ? -7.851 -10.153 -4.404 1.00 90.25 191 GLU A CA 1
ATOM 1486 C C . GLU A 1 191 ? -8.712 -9.797 -5.624 1.00 90.25 191 GLU A C 1
ATOM 1488 O O . GLU A 1 191 ? -8.772 -10.573 -6.576 1.00 90.25 191 GLU A O 1
ATOM 1493 N N . LYS A 1 192 ? -9.388 -8.646 -5.576 1.00 82.00 192 LYS A N 1
ATOM 1494 C CA . LYS A 1 192 ? -10.237 -8.088 -6.639 1.00 82.00 192 LYS A CA 1
ATOM 1495 C C . LYS A 1 192 ? -9.712 -6.727 -7.100 1.00 82.00 192 LYS A C 1
ATOM 1497 O O . LYS A 1 192 ? -10.499 -5.786 -7.215 1.00 82.00 192 LYS A O 1
ATOM 1502 N N . ALA A 1 193 ? -8.392 -6.629 -7.228 1.00 77.75 193 ALA A N 1
ATOM 1503 C CA . ALA A 1 193 ? -7.731 -5.424 -7.703 1.00 77.75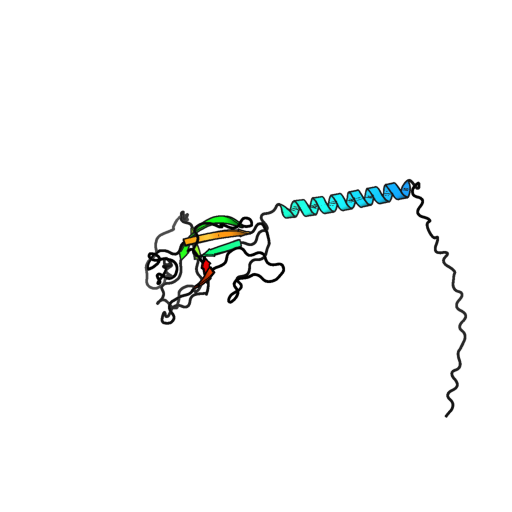 193 ALA A CA 1
ATOM 1504 C C . ALA A 1 193 ? -8.125 -5.063 -9.140 1.00 77.75 193 ALA A C 1
ATOM 1506 O O . ALA A 1 193 ? -8.351 -5.998 -9.938 1.00 77.75 193 ALA A O 1
#

pLDDT: mean 84.04, std 16.85, range [35.59, 98.31]

Organism: Pinctada imbricata (NCBI:txid66713)

Radius of gyration: 32.17 Å; chains: 1; bounding box: 52×68×93 Å